Protein AF-A0A822EDP9-F1 (afdb_monomer_lite)

Sequence (229 aa):
MFTFLHNIKCQYGGQCDDNDPKHLSEYDHPDYCIDEGNCQNVHQQHLFAYRHLPLCSDGFHCSNCKEFRHCKSICPYDNCCIQFHDKQHFENTIHSFRLPCPFTPYNCSMYVGFIQTGNTNKISSEVENHCYKYSHVCPFGRQCKTSIHIARTICSDIDKCLQFTDEEHLESFSHPGIRDIRLFFREPDFKCPDRLKNEHLKKYRHEKNHNHLSAVQSTNLNASINFIA

Foldseek 3Di:
DDDPDPQAADPQAQLDPDPPPVCPVRHDHAEADPCALADQDPPPVVSRRHHHAAADPCALVDPDSHRHRRYAAADPCALQALCLVVPVNVVRHDHLEARADNCPPFRPPLVLCVVVCPPPDDDDPVSVVSPVRHAYEFQQAPVDDHHRHHDAAADPCQVNDPCLLPPLPLLRHHHPLAGVKAFEDPDAPVPDPCSVPSNNSSHYDHDPDPGGTDRPCHPPSNPPPPPDD

pLDDT: mean 83.32, std 14.04, range [28.14, 96.06]

Structure (mmCIF, N/CA/C/O backbone):
data_AF-A0A822EDP9-F1
#
_entry.id   AF-A0A822EDP9-F1
#
loop_
_atom_site.group_PDB
_atom_site.id
_atom_site.type_symbol
_atom_site.label_atom_id
_atom_site.label_alt_id
_atom_site.label_comp_id
_atom_site.label_asym_id
_atom_site.label_entity_id
_atom_site.label_seq_id
_atom_site.pdbx_PDB_ins_code
_atom_site.Cartn_x
_atom_site.Cartn_y
_atom_site.Cartn_z
_atom_site.occupancy
_atom_site.B_iso_or_equiv
_atom_site.auth_seq_id
_atom_site.auth_comp_id
_atom_site.auth_asym_id
_atom_site.auth_atom_id
_atom_site.pdbx_PDB_model_num
ATOM 1 N N . MET A 1 1 ? 12.399 -4.748 -56.499 1.00 48.47 1 MET A N 1
ATOM 2 C CA . MET A 1 1 ? 11.274 -5.402 -55.798 1.00 48.47 1 MET A CA 1
ATOM 3 C C . MET A 1 1 ? 11.412 -5.073 -54.326 1.00 48.47 1 MET A C 1
ATOM 5 O O . MET A 1 1 ? 12.412 -5.465 -53.745 1.00 48.47 1 MET A O 1
ATOM 9 N N . PHE A 1 2 ? 10.482 -4.312 -53.753 1.00 47.84 2 PHE A N 1
ATOM 10 C CA . PHE A 1 2 ? 10.424 -4.094 -52.307 1.00 47.84 2 PHE A CA 1
ATOM 11 C C . PHE A 1 2 ? 9.447 -5.119 -51.734 1.00 47.84 2 PHE A C 1
ATOM 13 O O . PHE A 1 2 ? 8.244 -5.020 -51.964 1.00 47.84 2 PHE A O 1
ATOM 20 N N . THR A 1 3 ? 9.953 -6.149 -51.062 1.00 55.19 3 THR A N 1
ATOM 21 C CA . THR A 1 3 ? 9.122 -7.040 -50.247 1.00 55.19 3 THR A CA 1
ATOM 22 C C . THR A 1 3 ? 8.754 -6.298 -48.969 1.00 55.19 3 THR A C 1
ATOM 24 O O . THR A 1 3 ? 9.614 -6.052 -48.129 1.00 55.19 3 THR A O 1
ATOM 27 N N . PHE A 1 4 ? 7.483 -5.915 -48.843 1.00 59.72 4 PHE A N 1
ATOM 28 C CA . PHE A 1 4 ? 6.909 -5.415 -47.595 1.00 59.72 4 PHE A CA 1
ATOM 29 C C . PHE A 1 4 ? 6.865 -6.567 -46.583 1.00 59.72 4 PHE A C 1
ATOM 31 O O . PHE A 1 4 ? 5.934 -7.374 -46.578 1.00 59.72 4 PHE A O 1
ATOM 38 N N . LEU A 1 5 ? 7.901 -6.674 -45.754 1.00 64.50 5 LEU A N 1
ATOM 39 C CA . LEU A 1 5 ? 7.867 -7.492 -44.548 1.00 64.50 5 LEU A CA 1
ATOM 40 C C . LEU A 1 5 ? 7.027 -6.741 -43.514 1.00 64.50 5 LEU A C 1
ATOM 42 O O . LEU A 1 5 ? 7.388 -5.651 -43.076 1.00 64.50 5 LEU A O 1
ATOM 46 N N . HIS A 1 6 ? 5.872 -7.303 -43.165 1.00 64.06 6 HIS A N 1
ATOM 47 C CA . HIS A 1 6 ? 5.133 -6.861 -41.991 1.00 64.06 6 HIS A CA 1
ATOM 48 C C . HIS A 1 6 ? 5.870 -7.429 -40.782 1.00 64.06 6 HIS A C 1
ATOM 50 O O . HIS A 1 6 ? 5.707 -8.609 -40.470 1.00 64.06 6 HIS A O 1
ATOM 56 N N . ASN A 1 7 ? 6.716 -6.620 -40.146 1.00 77.25 7 ASN A N 1
ATOM 57 C CA . ASN A 1 7 ? 7.365 -7.038 -38.911 1.00 77.25 7 ASN A CA 1
ATOM 58 C C . ASN A 1 7 ? 6.287 -7.320 -37.860 1.00 77.25 7 ASN A C 1
ATOM 60 O O . ASN A 1 7 ? 5.341 -6.546 -37.675 1.00 77.25 7 ASN A O 1
ATOM 64 N N . ILE A 1 8 ? 6.397 -8.477 -37.214 1.00 92.69 8 ILE A N 1
ATOM 65 C CA . ILE A 1 8 ? 5.453 -8.904 -36.186 1.00 92.69 8 ILE A CA 1
ATOM 66 C C . ILE A 1 8 ? 5.714 -8.032 -34.959 1.00 92.69 8 ILE A C 1
ATOM 68 O O . ILE A 1 8 ? 6.856 -7.878 -34.544 1.00 92.69 8 ILE A O 1
ATOM 72 N N . LYS A 1 9 ? 4.680 -7.440 -34.358 1.00 93.31 9 LYS A N 1
ATOM 73 C CA . LYS A 1 9 ? 4.877 -6.655 -33.131 1.00 93.31 9 LYS A CA 1
ATOM 74 C C . LYS A 1 9 ? 5.368 -7.558 -32.002 1.00 93.31 9 LYS A C 1
ATOM 76 O O . LYS A 1 9 ? 4.772 -8.609 -31.760 1.00 93.31 9 LYS A O 1
ATOM 81 N N . CYS A 1 10 ? 6.406 -7.130 -31.287 1.00 94.44 10 CYS A N 1
ATOM 82 C CA . CYS A 1 10 ? 6.859 -7.831 -30.091 1.00 94.44 10 CYS A CA 1
ATOM 83 C C . CYS A 1 10 ? 5.735 -7.862 -29.043 1.00 94.44 10 CYS A C 1
ATOM 85 O O . CYS A 1 10 ? 5.173 -6.824 -28.689 1.00 94.44 10 CYS A O 1
ATOM 87 N N . GLN A 1 11 ? 5.424 -9.046 -28.510 1.00 94.25 11 GLN A N 1
ATOM 88 C CA . GLN A 1 11 ? 4.365 -9.215 -27.504 1.00 94.25 11 GLN A CA 1
ATOM 89 C C . GLN A 1 11 ? 4.646 -8.474 -26.185 1.00 94.25 11 GLN A C 1
ATOM 91 O O . GLN A 1 11 ? 3.713 -8.142 -25.457 1.00 94.25 11 GLN A O 1
ATOM 96 N N . TYR A 1 12 ? 5.919 -8.195 -25.891 1.00 91.62 12 TYR A N 1
ATOM 97 C CA . TYR A 1 12 ? 6.355 -7.477 -24.691 1.00 91.62 12 TYR A CA 1
ATOM 98 C C . TYR A 1 12 ? 6.484 -5.959 -24.908 1.00 91.62 12 TYR A C 1
ATOM 100 O O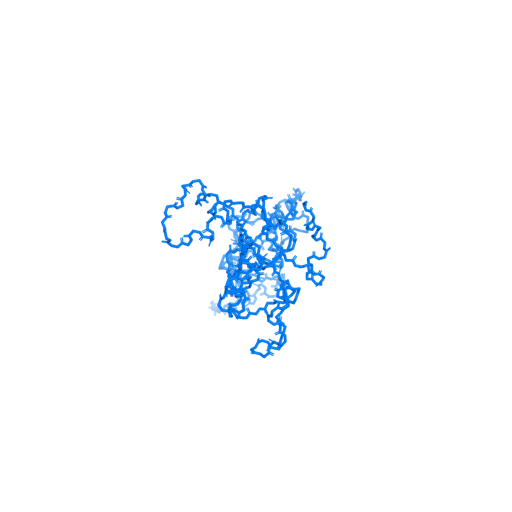 . TYR A 1 12 ? 6.725 -5.222 -23.951 1.00 91.62 12 TYR A O 1
ATOM 108 N N . GLY A 1 13 ? 6.302 -5.475 -26.144 1.00 92.56 13 GLY A N 1
ATOM 109 C CA . GLY A 1 13 ? 6.376 -4.052 -26.480 1.00 92.56 13 GLY A CA 1
ATOM 110 C C . GLY A 1 13 ? 7.683 -3.402 -26.009 1.00 92.56 13 GLY A C 1
ATOM 111 O O . GLY A 1 13 ? 8.771 -3.929 -26.236 1.00 92.56 13 GLY A O 1
ATOM 112 N N . GLY A 1 14 ? 7.569 -2.258 -25.334 1.00 91.31 14 GLY A N 1
ATOM 113 C CA . GLY A 1 14 ? 8.695 -1.519 -24.752 1.00 91.31 14 GLY A CA 1
ATOM 114 C C . GLY A 1 14 ? 9.384 -2.202 -23.564 1.00 91.31 14 GLY A C 1
ATOM 115 O O . GLY A 1 14 ? 10.511 -1.847 -23.229 1.00 91.31 14 GLY A O 1
ATOM 116 N N . GLN A 1 15 ? 8.750 -3.219 -22.970 1.00 90.38 15 GLN A N 1
ATOM 117 C CA . GLN A 1 15 ? 9.297 -3.977 -21.838 1.00 90.38 15 GLN A CA 1
ATOM 118 C C . GLN A 1 15 ? 10.152 -5.174 -22.268 1.00 90.38 15 GLN A C 1
ATOM 120 O O . GLN A 1 15 ? 10.602 -5.922 -21.406 1.00 90.38 15 GLN A O 1
ATOM 125 N N . CYS A 1 16 ? 10.347 -5.382 -23.573 1.00 91.88 16 CYS A N 1
ATOM 126 C CA . CYS A 1 16 ? 11.188 -6.458 -24.079 1.00 91.88 16 CYS A CA 1
ATOM 127 C C . CYS A 1 16 ? 12.644 -6.267 -23.631 1.00 91.88 16 CYS A C 1
ATOM 129 O O . CYS A 1 16 ? 13.278 -5.262 -23.953 1.00 91.88 16 CYS A O 1
ATOM 131 N N . ASP A 1 17 ? 13.161 -7.254 -22.910 1.00 89.44 17 ASP A N 1
ATOM 132 C CA . ASP A 1 17 ? 14.523 -7.347 -22.389 1.00 89.44 17 ASP A CA 1
ATOM 133 C C . ASP A 1 17 ? 15.467 -8.156 -23.300 1.00 89.44 17 ASP A C 1
ATOM 135 O O . ASP A 1 17 ? 16.679 -8.177 -23.071 1.00 89.44 17 ASP A O 1
ATOM 139 N N . ASP A 1 18 ? 14.934 -8.763 -24.367 1.00 91.06 18 ASP A N 1
ATOM 140 C CA . ASP A 1 18 ? 15.722 -9.456 -25.386 1.00 91.06 18 ASP A CA 1
ATOM 141 C C . ASP A 1 18 ? 16.494 -8.466 -26.278 1.00 91.06 18 ASP A C 1
ATOM 143 O O . ASP A 1 18 ? 15.919 -7.607 -26.954 1.00 91.06 18 ASP A O 1
ATOM 147 N N . ASN A 1 19 ? 17.821 -8.605 -26.266 1.00 87.81 19 ASN A N 1
ATOM 148 C CA . ASN A 1 19 ? 18.760 -7.808 -27.052 1.00 87.81 19 ASN A CA 1
ATOM 149 C C . ASN A 1 19 ? 19.461 -8.630 -28.149 1.00 87.81 19 ASN A C 1
ATOM 151 O O . ASN A 1 19 ? 20.422 -8.137 -28.744 1.00 87.81 19 ASN A O 1
ATOM 155 N N . ASP A 1 20 ? 19.019 -9.864 -28.424 1.00 93.94 20 ASP A N 1
ATOM 156 C CA . ASP A 1 20 ? 19.510 -10.648 -29.557 1.00 93.94 20 ASP A CA 1
ATOM 157 C C . ASP A 1 20 ? 19.228 -9.881 -30.865 1.00 93.94 20 ASP A C 1
ATOM 159 O O . ASP A 1 20 ? 18.068 -9.569 -31.166 1.00 93.94 20 ASP A O 1
ATOM 163 N N . PRO A 1 21 ? 20.258 -9.578 -31.681 1.00 93.00 21 PRO A N 1
ATOM 164 C CA . PRO A 1 2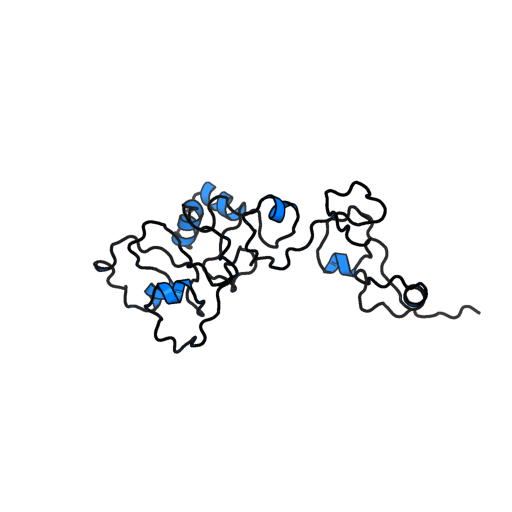1 ? 20.070 -8.962 -32.990 1.00 93.00 21 PRO A CA 1
ATOM 165 C C . PRO A 1 21 ? 19.046 -9.690 -33.864 1.00 93.00 21 PRO A C 1
ATOM 167 O O . PRO A 1 21 ? 18.360 -9.047 -34.659 1.00 93.00 21 PRO A O 1
ATOM 170 N N . LYS A 1 22 ? 18.913 -11.016 -33.710 1.00 94.06 22 LYS A N 1
ATOM 171 C CA . LYS A 1 22 ? 17.908 -11.794 -34.432 1.00 94.06 22 LYS A CA 1
ATOM 172 C C . LYS A 1 22 ? 16.492 -11.395 -34.013 1.00 94.06 22 LYS A C 1
ATOM 174 O O . LYS A 1 22 ? 15.699 -11.033 -34.880 1.00 94.06 22 LYS A O 1
ATOM 179 N N . HIS A 1 23 ? 16.198 -11.370 -32.712 1.00 93.62 23 HIS A N 1
ATOM 180 C CA . HIS A 1 23 ? 14.898 -10.943 -32.179 1.00 93.62 23 HIS A CA 1
ATOM 181 C C . HIS A 1 23 ? 14.559 -9.504 -32.592 1.00 93.62 23 HIS A C 1
ATOM 183 O O . HIS A 1 23 ? 13.471 -9.237 -33.100 1.00 93.62 23 HIS A O 1
ATOM 189 N N . LEU A 1 24 ? 15.523 -8.585 -32.472 1.00 91.25 24 LEU A N 1
ATOM 190 C CA . LEU A 1 24 ? 15.343 -7.182 -32.869 1.00 91.25 24 LEU A CA 1
ATOM 191 C C . LEU A 1 24 ? 15.115 -7.001 -34.380 1.00 91.25 24 LEU A C 1
ATOM 193 O O . LEU A 1 24 ? 14.529 -6.000 -34.786 1.00 91.25 24 LEU A O 1
ATOM 197 N N . SER A 1 25 ? 15.568 -7.946 -35.212 1.00 91.94 25 SER A N 1
ATOM 198 C CA . SER A 1 25 ? 15.311 -7.940 -36.658 1.00 91.94 25 SER A CA 1
ATOM 199 C C . SER A 1 25 ? 13.968 -8.567 -37.047 1.00 91.94 25 SER A C 1
ATOM 201 O O . SER A 1 25 ? 13.393 -8.189 -38.067 1.00 91.94 25 SER A O 1
ATOM 203 N N . GLU A 1 26 ? 13.469 -9.514 -36.249 1.00 93.62 26 GLU A N 1
ATOM 204 C CA . GLU A 1 26 ? 12.230 -10.256 -36.517 1.00 93.62 26 GLU A CA 1
ATOM 205 C C . GLU A 1 26 ? 10.985 -9.528 -35.988 1.00 93.62 26 GLU A C 1
ATOM 207 O O . GLU A 1 26 ? 9.907 -9.637 -36.586 1.00 93.62 26 GLU A O 1
ATOM 212 N N . TYR A 1 27 ? 11.128 -8.764 -34.898 1.00 94.62 27 TYR A N 1
ATOM 213 C CA . TYR A 1 27 ? 10.011 -8.119 -34.215 1.00 94.62 27 TYR A CA 1
ATOM 214 C C . TYR A 1 27 ? 10.109 -6.594 -34.189 1.00 94.62 27 TYR A C 1
ATOM 216 O O . TYR A 1 27 ? 11.146 -6.011 -33.868 1.00 94.62 27 TYR A O 1
ATOM 224 N N . ASP A 1 28 ? 8.975 -5.945 -34.448 1.00 93.81 28 ASP A N 1
ATOM 225 C CA . ASP A 1 28 ? 8.828 -4.500 -34.315 1.00 93.81 28 ASP A CA 1
ATOM 226 C C . ASP A 1 28 ? 8.691 -4.111 -32.838 1.00 93.81 28 ASP A C 1
ATOM 228 O O . ASP A 1 28 ? 7.902 -4.706 -32.089 1.00 93.81 28 ASP A O 1
ATOM 232 N N . HIS A 1 29 ? 9.457 -3.106 -32.429 1.00 93.56 29 HIS A N 1
ATOM 233 C CA . HIS A 1 29 ? 9.481 -2.580 -31.069 1.00 93.56 29 HIS A CA 1
ATOM 234 C C . HIS A 1 29 ? 9.215 -1.074 -31.103 1.00 93.56 29 HIS A C 1
ATOM 236 O O . HIS A 1 29 ? 9.561 -0.420 -32.084 1.00 93.56 29 HIS A O 1
ATOM 242 N N . PRO A 1 30 ? 8.631 -0.498 -30.040 1.00 95.06 30 PRO A N 1
ATOM 243 C CA . PRO A 1 30 ? 8.459 0.944 -29.982 1.00 95.06 30 PRO A CA 1
ATOM 244 C C . PRO A 1 30 ? 9.802 1.679 -29.932 1.00 95.06 30 PRO A C 1
ATOM 246 O O . PRO A 1 30 ? 10.840 1.107 -29.584 1.00 95.06 30 PRO A O 1
ATOM 249 N N . ASP A 1 31 ? 9.751 2.977 -30.215 1.00 95.69 31 ASP A N 1
ATOM 250 C CA . ASP A 1 31 ? 10.895 3.865 -30.055 1.00 95.69 31 ASP A CA 1
ATOM 251 C C . ASP A 1 31 ? 11.384 3.899 -28.599 1.00 95.69 31 ASP A C 1
ATOM 253 O O . ASP A 1 31 ? 10.651 3.611 -27.643 1.00 95.69 31 ASP A O 1
ATOM 257 N N . TYR A 1 32 ? 12.650 4.271 -28.423 1.00 94.00 32 TYR A N 1
ATOM 258 C CA . TYR A 1 32 ? 13.186 4.547 -27.096 1.00 94.00 32 TYR A CA 1
ATOM 259 C C . TYR A 1 32 ? 12.483 5.746 -26.460 1.00 94.00 32 TYR A C 1
ATOM 261 O O . TYR A 1 32 ? 12.087 6.700 -27.132 1.00 94.00 32 TYR A O 1
ATOM 269 N N . CYS A 1 33 ? 12.344 5.701 -25.137 1.00 94.81 33 CYS A N 1
ATOM 270 C CA . CYS A 1 33 ? 11.852 6.831 -24.367 1.00 94.81 33 CYS A CA 1
ATOM 271 C C . CYS A 1 33 ? 12.754 8.052 -24.587 1.00 94.81 33 CYS A C 1
ATOM 273 O O . CYS A 1 33 ? 13.973 7.950 -24.454 1.00 94.81 33 CYS A O 1
ATOM 275 N N . ILE A 1 34 ? 12.144 9.210 -24.847 1.00 94.69 34 ILE A N 1
ATOM 276 C CA . ILE A 1 34 ? 12.846 10.488 -25.047 1.00 94.69 34 ILE A CA 1
ATOM 277 C C . ILE A 1 34 ? 13.686 10.918 -23.836 1.00 94.69 34 ILE A C 1
ATOM 279 O O . ILE A 1 34 ? 14.642 11.670 -23.990 1.00 94.69 34 ILE A O 1
ATOM 283 N N . ASP A 1 35 ? 13.335 10.434 -22.640 1.00 91.25 35 ASP A N 1
ATOM 284 C CA . ASP A 1 35 ? 14.060 10.715 -21.399 1.00 91.25 35 ASP A CA 1
ATOM 285 C C . ASP A 1 35 ? 15.220 9.727 -21.161 1.00 91.25 35 ASP A C 1
ATOM 287 O O . ASP A 1 35 ? 15.964 9.869 -20.188 1.00 91.25 35 ASP A O 1
ATOM 291 N N . GLU A 1 36 ? 15.369 8.712 -22.021 1.00 89.06 36 GLU A N 1
ATOM 292 C CA . GLU A 1 36 ? 16.435 7.704 -21.998 1.00 89.06 36 GLU A CA 1
ATOM 293 C C . GLU A 1 36 ? 16.686 7.130 -20.583 1.00 89.06 36 GLU A C 1
ATOM 295 O O . GLU A 1 36 ? 15.772 6.606 -19.931 1.00 89.06 36 GLU A O 1
ATOM 300 N N . GLY A 1 37 ? 17.924 7.233 -20.082 1.00 85.75 37 GLY A N 1
ATOM 301 C CA . GLY A 1 37 ? 18.333 6.776 -18.752 1.00 85.75 37 GLY A CA 1
ATOM 302 C C . GLY A 1 37 ? 17.764 7.597 -17.586 1.00 85.75 37 GLY A C 1
ATOM 303 O O . GLY A 1 37 ? 17.817 7.145 -16.440 1.00 85.75 37 GLY A O 1
ATOM 304 N N . ASN A 1 38 ? 17.180 8.768 -17.861 1.00 86.50 38 ASN A N 1
ATOM 305 C CA . ASN A 1 38 ? 16.583 9.662 -16.861 1.00 86.50 38 ASN A CA 1
ATOM 306 C C . ASN A 1 38 ? 15.069 9.465 -16.704 1.00 86.50 38 ASN A C 1
ATOM 308 O O . ASN A 1 38 ? 14.448 10.123 -15.869 1.00 86.50 38 ASN A O 1
ATOM 312 N N . CYS A 1 39 ? 14.460 8.568 -17.484 1.00 88.94 39 CYS A N 1
ATOM 313 C CA . CYS A 1 39 ? 13.031 8.304 -17.405 1.00 88.94 39 CYS A CA 1
ATOM 314 C C . CYS A 1 39 ? 12.621 7.826 -15.999 1.00 88.94 39 CYS A C 1
ATOM 316 O O . CYS A 1 39 ? 12.972 6.724 -15.570 1.00 88.94 39 CYS A O 1
ATOM 318 N N . GLN A 1 40 ? 11.808 8.628 -15.305 1.00 87.00 40 GLN A N 1
ATOM 319 C CA . GLN A 1 40 ? 11.224 8.279 -14.001 1.00 87.00 40 GLN A CA 1
ATOM 320 C C . GLN A 1 40 ? 9.802 7.711 -14.108 1.00 87.00 40 GLN A C 1
ATOM 322 O O . GLN A 1 40 ? 9.204 7.330 -13.101 1.00 87.00 40 GLN A O 1
ATOM 327 N N . ASN A 1 41 ? 9.242 7.654 -15.319 1.00 88.75 41 ASN A N 1
ATOM 328 C CA . ASN A 1 41 ? 7.893 7.162 -15.537 1.00 88.75 41 ASN A CA 1
ATOM 329 C C . ASN A 1 41 ? 7.860 5.629 -15.476 1.00 88.75 41 ASN A C 1
ATOM 331 O O . ASN A 1 41 ? 8.364 4.935 -16.357 1.00 88.75 41 ASN A O 1
ATOM 335 N N . VAL A 1 42 ? 7.240 5.109 -14.421 1.00 86.31 42 VAL A N 1
ATOM 336 C CA . VAL A 1 42 ? 7.071 3.667 -14.195 1.00 86.31 42 VAL A CA 1
ATOM 337 C C . VAL A 1 42 ? 5.655 3.175 -14.479 1.00 86.31 42 VAL A C 1
ATOM 339 O O . VAL A 1 42 ? 5.326 2.029 -14.176 1.00 86.31 42 VAL A O 1
ATOM 342 N N . HIS A 1 43 ? 4.787 4.023 -15.034 1.00 88.44 43 HIS A N 1
ATOM 343 C CA . HIS A 1 43 ? 3.441 3.596 -15.386 1.00 88.44 43 HIS A CA 1
ATOM 344 C C . HIS A 1 43 ? 3.505 2.528 -16.478 1.00 88.44 43 HIS A C 1
ATOM 346 O O . HIS A 1 43 ? 4.170 2.705 -17.496 1.00 88.44 43 HIS A O 1
ATOM 352 N N . GLN A 1 44 ? 2.758 1.437 -16.297 1.00 88.00 44 GLN A N 1
ATOM 353 C CA . GLN A 1 44 ? 2.779 0.290 -17.210 1.00 88.00 44 GLN A CA 1
ATOM 354 C C . GLN A 1 44 ? 2.484 0.685 -18.664 1.00 88.00 44 GLN A C 1
ATOM 356 O O . GLN A 1 44 ? 3.121 0.180 -19.579 1.00 88.00 44 GLN A O 1
ATOM 361 N N . GLN A 1 45 ? 1.572 1.637 -18.878 1.00 91.81 45 GLN A N 1
ATOM 362 C CA . GLN A 1 45 ? 1.271 2.163 -20.212 1.00 91.81 45 GLN A CA 1
ATOM 363 C C . GLN A 1 45 ? 2.494 2.815 -20.871 1.00 91.81 45 GLN A C 1
ATOM 365 O O . GLN A 1 45 ? 2.725 2.608 -22.055 1.00 91.81 45 GLN A O 1
ATOM 370 N N . HIS A 1 46 ? 3.295 3.563 -20.109 1.00 93.50 46 HIS A N 1
ATOM 371 C CA . HIS A 1 46 ? 4.523 4.177 -20.608 1.00 93.50 46 HIS A CA 1
ATOM 372 C C . HIS A 1 46 ? 5.614 3.130 -20.859 1.00 93.50 46 HIS A C 1
ATOM 374 O O . HIS A 1 46 ? 6.221 3.133 -21.924 1.00 93.50 46 HIS A O 1
ATOM 380 N N . LEU A 1 47 ? 5.823 2.208 -19.912 1.00 90.94 47 LEU A N 1
ATOM 381 C CA . LEU A 1 47 ? 6.802 1.122 -20.046 1.00 90.94 47 LEU A CA 1
ATOM 382 C C . LEU A 1 47 ? 6.492 0.193 -21.230 1.00 90.94 47 LEU A C 1
ATOM 384 O O . LEU A 1 47 ? 7.401 -0.356 -21.835 1.00 90.94 47 LEU A O 1
ATOM 388 N N . PHE A 1 48 ? 5.216 0.016 -21.572 1.00 91.62 48 PHE A N 1
ATOM 389 C CA . PHE A 1 48 ? 4.813 -0.759 -22.743 1.00 91.62 48 PHE A CA 1
ATOM 390 C C . PHE A 1 48 ? 4.948 0.034 -24.051 1.00 91.62 48 PHE A C 1
ATOM 392 O O . PHE A 1 48 ? 5.248 -0.548 -25.092 1.00 91.62 48 PHE A O 1
ATOM 399 N N . ALA A 1 49 ? 4.726 1.352 -24.006 1.00 95.00 49 ALA A N 1
ATOM 400 C CA . ALA A 1 49 ? 4.733 2.222 -25.180 1.00 95.00 49 ALA A CA 1
ATOM 401 C C . ALA A 1 49 ? 6.131 2.640 -25.654 1.00 95.00 49 ALA A C 1
ATOM 403 O O . ALA A 1 49 ? 6.238 3.082 -26.792 1.00 95.00 49 ALA A O 1
ATOM 404 N N . TYR A 1 50 ? 7.168 2.518 -24.820 1.00 96.06 50 TYR A N 1
ATOM 405 C CA . TYR A 1 50 ? 8.531 2.954 -25.139 1.00 96.06 50 TYR A CA 1
ATOM 406 C C . TYR A 1 50 ? 9.565 1.965 -24.624 1.00 96.06 50 TYR A C 1
ATOM 408 O O . TYR A 1 50 ? 9.395 1.411 -23.540 1.00 96.06 50 TYR A O 1
ATOM 416 N N . ARG A 1 51 ? 10.660 1.787 -25.366 1.00 94.00 51 ARG A N 1
ATOM 417 C CA . ARG A 1 51 ? 11.824 1.040 -24.876 1.00 94.00 51 ARG A CA 1
ATOM 418 C C . ARG A 1 51 ? 12.615 1.877 -23.879 1.00 94.00 51 ARG A C 1
ATOM 420 O O . ARG A 1 51 ? 12.755 3.093 -24.033 1.00 94.00 51 ARG A O 1
ATOM 427 N N . HIS A 1 52 ? 13.214 1.214 -22.899 1.00 91.44 52 HIS A N 1
ATOM 428 C CA . HIS A 1 52 ? 14.101 1.846 -21.924 1.00 91.44 52 HIS A CA 1
ATOM 429 C C . HIS A 1 52 ? 15.449 1.140 -21.873 1.00 91.44 52 HIS A C 1
ATOM 431 O O . HIS A 1 52 ? 15.567 -0.034 -22.216 1.00 91.44 52 HIS A O 1
ATOM 437 N N . LEU A 1 53 ? 16.465 1.864 -21.405 1.00 90.50 53 LEU A N 1
ATOM 438 C CA . LEU A 1 53 ? 17.724 1.251 -20.995 1.00 90.50 53 LEU A CA 1
ATOM 439 C C . LEU A 1 53 ? 17.489 0.309 -19.795 1.00 90.50 53 LEU A C 1
ATOM 441 O O . LEU A 1 53 ? 16.564 0.555 -19.008 1.00 90.50 53 LEU A O 1
ATOM 445 N N . PRO A 1 54 ? 18.321 -0.735 -19.616 1.00 87.25 54 PRO A N 1
ATOM 446 C CA . PRO A 1 54 ? 18.240 -1.623 -18.459 1.00 87.25 54 PRO A CA 1
ATOM 447 C C . PRO A 1 54 ? 18.320 -0.856 -17.135 1.00 87.25 54 PRO A C 1
ATOM 449 O O . PRO A 1 54 ? 18.967 0.187 -17.048 1.00 87.25 54 PRO A O 1
ATOM 452 N N . LEU A 1 55 ? 17.680 -1.368 -16.082 1.00 85.62 55 LEU A N 1
ATOM 453 C CA . LEU A 1 55 ? 17.780 -0.768 -14.748 1.00 85.62 55 LEU A CA 1
ATOM 454 C C . LEU A 1 55 ? 19.203 -0.904 -14.200 1.00 85.62 55 LEU A C 1
ATOM 456 O O . LEU A 1 55 ? 19.784 -1.987 -14.243 1.00 85.62 55 LEU A O 1
ATOM 460 N N . CYS A 1 56 ? 19.739 0.180 -13.643 1.00 86.81 56 CYS A N 1
ATOM 461 C CA . CYS A 1 56 ? 21.021 0.131 -12.949 1.00 86.81 56 CYS A CA 1
ATOM 462 C C . CYS A 1 56 ? 20.895 -0.643 -11.629 1.00 86.81 56 CYS A C 1
ATOM 464 O O . CYS A 1 56 ? 19.999 -0.359 -10.830 1.00 86.81 56 CYS A O 1
ATOM 466 N N . SER A 1 57 ? 21.818 -1.572 -11.364 1.00 83.25 57 SER A N 1
ATOM 467 C CA . SER A 1 57 ? 21.882 -2.305 -10.090 1.00 83.25 57 SER A CA 1
ATOM 468 C C . SER A 1 57 ? 22.159 -1.392 -8.895 1.00 83.25 57 SER A C 1
ATOM 470 O O . SER A 1 57 ? 21.681 -1.664 -7.797 1.00 83.25 57 SER A O 1
ATOM 472 N N . ASP A 1 58 ? 22.878 -0.290 -9.120 1.00 82.56 58 ASP A N 1
ATOM 473 C CA . ASP A 1 58 ? 23.242 0.683 -8.082 1.00 82.56 58 ASP A CA 1
ATOM 474 C C . ASP A 1 58 ? 22.157 1.761 -7.877 1.00 82.56 58 ASP A C 1
ATOM 476 O O . ASP A 1 58 ? 22.302 2.662 -7.044 1.00 82.56 58 ASP A O 1
ATOM 480 N N . GLY A 1 59 ? 21.055 1.687 -8.637 1.00 80.81 59 GLY A N 1
ATOM 481 C CA . GLY A 1 59 ? 19.941 2.631 -8.560 1.00 80.81 59 GLY A CA 1
ATOM 482 C C . GLY A 1 59 ? 20.396 4.086 -8.714 1.00 80.81 59 GLY A C 1
ATOM 483 O O . GLY A 1 59 ? 21.329 4.381 -9.450 1.00 80.81 59 GLY A O 1
ATOM 484 N N . PHE A 1 60 ? 19.775 5.024 -7.998 1.00 79.38 60 PHE A N 1
ATOM 485 C CA . PHE A 1 60 ? 20.118 6.457 -8.096 1.00 79.38 60 PHE A CA 1
ATOM 486 C C . PHE A 1 60 ? 21.520 6.837 -7.630 1.00 79.38 60 PHE A C 1
ATOM 488 O O . PHE A 1 60 ? 21.925 7.981 -7.820 1.00 79.38 60 PHE A O 1
ATOM 495 N N . HIS A 1 61 ? 22.242 5.926 -6.982 1.00 81.19 61 HIS A N 1
ATOM 496 C CA . HIS A 1 61 ? 23.590 6.206 -6.504 1.00 81.19 61 HIS A CA 1
ATOM 497 C C . HIS A 1 61 ? 24.656 5.971 -7.582 1.00 81.19 61 HIS A C 1
ATOM 499 O O . HIS A 1 61 ? 25.816 6.325 -7.370 1.00 81.19 61 HIS A O 1
ATOM 505 N N . CYS A 1 62 ? 24.284 5.413 -8.739 1.00 83.31 62 CYS A N 1
ATOM 506 C CA . CYS A 1 62 ? 25.204 5.240 -9.853 1.00 83.31 62 CYS A CA 1
ATOM 507 C C . CYS A 1 62 ? 25.593 6.585 -10.483 1.00 83.31 62 CYS A C 1
ATOM 509 O O . CYS A 1 62 ? 24.756 7.462 -10.696 1.00 83.31 62 CYS A O 1
ATOM 511 N N . SER A 1 63 ? 26.865 6.724 -10.850 1.00 82.00 63 SER A N 1
ATOM 512 C CA . SER A 1 63 ? 27.392 7.891 -11.564 1.00 82.00 63 SER A CA 1
ATOM 513 C C . SER A 1 63 ? 27.388 7.739 -13.093 1.00 82.00 63 SER A C 1
ATOM 515 O O . SER A 1 63 ? 27.666 8.710 -13.798 1.00 82.00 63 SER A O 1
ATOM 517 N N . ASN A 1 64 ? 27.075 6.550 -13.629 1.00 82.25 64 ASN A N 1
ATOM 518 C CA . ASN A 1 64 ? 27.105 6.265 -15.067 1.00 82.25 64 ASN A CA 1
ATOM 519 C C . ASN A 1 64 ? 25.705 6.303 -15.707 1.00 82.25 64 ASN A C 1
ATOM 521 O O . ASN A 1 64 ? 25.086 5.271 -15.949 1.00 82.25 64 ASN A O 1
ATOM 525 N N . CYS A 1 65 ? 25.226 7.501 -16.049 1.00 74.44 65 CYS A N 1
ATOM 526 C CA . CYS A 1 65 ? 23.863 7.710 -16.559 1.00 74.44 65 CYS A CA 1
ATOM 527 C C . CYS A 1 65 ? 23.611 7.323 -18.029 1.00 74.44 65 CYS A C 1
ATOM 529 O O . CYS A 1 65 ? 22.497 7.524 -18.508 1.00 74.44 65 CYS A O 1
ATOM 531 N N . LYS A 1 66 ? 24.612 6.829 -18.772 1.00 85.06 66 LYS A N 1
ATOM 532 C CA . LYS A 1 66 ? 24.495 6.657 -20.235 1.00 85.06 66 LYS A CA 1
ATOM 533 C C . LYS A 1 66 ? 23.995 5.287 -20.680 1.00 85.06 66 LYS A C 1
ATOM 535 O O . LYS A 1 66 ? 23.373 5.187 -21.728 1.00 85.06 66 LYS A O 1
ATOM 540 N N . GLU A 1 67 ? 24.287 4.245 -19.911 1.00 88.38 67 GLU A N 1
ATOM 541 C CA . GLU A 1 67 ? 24.021 2.853 -20.311 1.00 88.38 67 GLU A CA 1
ATOM 542 C C . GLU A 1 67 ? 22.830 2.244 -19.568 1.00 88.38 67 GLU A C 1
ATOM 544 O O . GLU A 1 67 ? 22.272 1.237 -19.998 1.00 88.38 67 GLU A O 1
ATOM 549 N N . PHE A 1 68 ? 22.410 2.881 -18.474 1.00 88.94 68 PHE A N 1
ATOM 550 C CA . PHE A 1 68 ? 21.385 2.367 -17.581 1.00 88.94 68 PHE A CA 1
ATOM 551 C C . PHE A 1 68 ? 20.352 3.431 -17.233 1.00 88.94 68 PHE A C 1
ATOM 553 O O . PHE A 1 68 ? 20.631 4.633 -17.199 1.00 88.94 68 PHE A O 1
ATOM 560 N N . ARG A 1 69 ? 19.145 2.965 -16.917 1.00 87.75 69 ARG A N 1
ATOM 561 C CA . ARG A 1 69 ? 18.089 3.781 -16.335 1.00 87.75 69 ARG A CA 1
ATOM 562 C C . ARG A 1 69 ? 18.247 3.847 -14.822 1.00 87.75 69 ARG A C 1
ATOM 564 O O . ARG A 1 69 ? 18.285 2.819 -14.142 1.00 87.75 69 ARG A O 1
ATOM 571 N N . HIS A 1 70 ? 18.259 5.068 -14.300 1.00 84.81 70 HIS A N 1
ATOM 572 C CA . HIS A 1 70 ? 18.379 5.363 -12.874 1.00 84.81 70 HIS A CA 1
ATOM 573 C C . HIS A 1 70 ? 17.024 5.842 -12.360 1.00 84.81 70 HIS A C 1
ATOM 575 O O . HIS A 1 70 ? 16.788 7.033 -12.175 1.00 84.81 70 HIS A O 1
ATOM 581 N N . CYS A 1 71 ? 16.091 4.905 -12.201 1.00 85.69 71 CYS A N 1
ATOM 582 C CA . CYS A 1 71 ? 14.782 5.186 -11.624 1.00 85.69 71 CYS A CA 1
ATOM 583 C C . CYS A 1 71 ? 14.587 4.402 -10.325 1.00 85.69 71 CYS A C 1
ATOM 585 O O . CYS A 1 71 ? 15.295 3.434 -10.049 1.00 85.69 71 CYS A O 1
ATOM 587 N N . LYS A 1 72 ? 13.582 4.799 -9.537 1.00 87.44 72 LYS A N 1
ATOM 588 C CA . LYS A 1 72 ? 13.196 4.067 -8.329 1.00 87.44 72 LYS A CA 1
ATOM 589 C C . LYS A 1 72 ? 12.668 2.722 -8.785 1.00 87.44 72 LYS A C 1
ATOM 591 O O . LYS A 1 72 ? 11.913 2.649 -9.759 1.00 87.44 72 LYS A O 1
ATOM 596 N N . SER A 1 73 ? 13.087 1.661 -8.112 1.00 85.25 73 SER A N 1
ATOM 597 C CA . SER A 1 73 ? 12.499 0.349 -8.338 1.00 85.25 73 SER A CA 1
ATOM 598 C C . SER A 1 73 ? 11.097 0.336 -7.740 1.00 85.25 73 SER A C 1
ATOM 600 O O . SER A 1 73 ? 10.821 1.000 -6.743 1.00 85.25 73 SER A O 1
ATOM 602 N N . ILE A 1 74 ? 10.168 -0.384 -8.357 1.00 87.88 74 ILE A N 1
ATOM 603 C CA . ILE A 1 74 ? 8.848 -0.574 -7.752 1.00 87.88 74 ILE A CA 1
ATOM 604 C C . ILE A 1 74 ? 9.044 -1.426 -6.496 1.00 87.88 74 ILE A C 1
ATOM 606 O O . ILE A 1 74 ? 9.707 -2.463 -6.556 1.00 87.88 74 ILE A O 1
ATOM 610 N N . CYS A 1 75 ? 8.496 -0.997 -5.356 1.00 91.12 75 CYS A N 1
ATOM 611 C CA . CYS A 1 75 ? 8.530 -1.820 -4.155 1.00 91.12 75 CYS A CA 1
ATOM 612 C C . CYS A 1 75 ? 7.764 -3.128 -4.433 1.00 91.12 75 CYS A C 1
ATOM 614 O O . CYS A 1 75 ? 6.590 -3.059 -4.801 1.00 91.12 75 CYS A O 1
ATOM 616 N N . PRO A 1 76 ? 8.362 -4.317 -4.223 1.00 90.50 76 PRO A N 1
ATOM 617 C CA . PRO A 1 76 ? 7.707 -5.592 -4.536 1.00 90.50 76 PRO A CA 1
ATOM 618 C C . PRO A 1 76 ? 6.446 -5.843 -3.697 1.00 90.50 76 PRO A C 1
ATOM 620 O O . PRO A 1 76 ? 5.593 -6.638 -4.080 1.00 90.50 76 PRO A O 1
ATOM 623 N N . TYR A 1 77 ? 6.326 -5.161 -2.558 1.00 90.69 77 TYR A N 1
ATOM 624 C CA . TYR A 1 77 ? 5.175 -5.250 -1.666 1.00 90.69 77 TYR A CA 1
ATOM 625 C C . TYR A 1 77 ? 4.181 -4.103 -1.850 1.00 90.69 77 TYR A C 1
ATOM 627 O O . TYR A 1 77 ? 3.093 -4.169 -1.283 1.00 90.69 77 TYR A O 1
ATOM 635 N N . ASP A 1 78 ? 4.543 -3.069 -2.616 1.00 92.06 78 ASP A N 1
ATOM 636 C CA . ASP A 1 78 ? 3.756 -1.859 -2.848 1.00 92.06 78 ASP A CA 1
ATOM 637 C C . ASP A 1 78 ? 3.024 -1.385 -1.579 1.00 92.06 78 ASP A C 1
ATOM 639 O O . ASP A 1 78 ? 3.666 -1.147 -0.560 1.00 92.06 78 ASP A O 1
ATOM 643 N N . ASN A 1 79 ? 1.690 -1.315 -1.584 1.00 91.44 79 ASN A N 1
ATOM 644 C CA . ASN A 1 79 ? 0.873 -0.896 -0.448 1.00 91.44 79 ASN A CA 1
ATOM 645 C C . ASN A 1 79 ? 0.997 -1.764 0.810 1.00 91.44 79 ASN A C 1
ATOM 647 O O . ASN A 1 79 ? 0.641 -1.298 1.884 1.00 91.44 79 ASN A O 1
ATOM 651 N N . CYS A 1 80 ? 1.532 -2.976 0.706 1.00 90.50 80 CYS A N 1
ATOM 652 C CA . CYS A 1 80 ? 1.818 -3.874 1.822 1.00 90.50 80 CYS A CA 1
ATOM 653 C C . CYS A 1 80 ? 3.291 -3.827 2.255 1.00 90.50 80 CYS A C 1
ATOM 655 O O . CYS A 1 80 ? 3.756 -4.723 2.959 1.00 90.50 80 CYS A O 1
ATOM 657 N N . CYS A 1 81 ? 4.046 -2.821 1.803 1.00 90.38 81 CYS A N 1
ATOM 658 C CA . CYS A 1 81 ? 5.428 -2.614 2.202 1.00 90.38 81 CYS A CA 1
ATOM 659 C C . CYS A 1 81 ? 5.551 -2.556 3.722 1.00 90.38 81 CYS A C 1
ATOM 661 O O . CYS A 1 81 ? 4.849 -1.787 4.363 1.00 90.38 81 CYS A O 1
ATOM 663 N N . ILE A 1 82 ? 6.465 -3.352 4.278 1.00 87.06 82 ILE A N 1
ATOM 664 C CA . ILE A 1 82 ? 6.770 -3.426 5.717 1.00 87.06 82 ILE A CA 1
ATOM 665 C C . ILE A 1 82 ? 7.888 -2.443 6.112 1.00 87.06 82 ILE A C 1
ATOM 667 O O . ILE A 1 82 ? 8.060 -2.109 7.279 1.00 87.06 82 ILE A O 1
ATOM 671 N N . GLN A 1 83 ? 8.630 -1.946 5.117 1.00 89.25 83 GLN A N 1
ATOM 672 C CA . GLN A 1 83 ? 9.740 -0.997 5.244 1.00 89.25 83 GLN A CA 1
ATOM 673 C C . GLN A 1 83 ? 9.314 0.442 4.926 1.00 89.25 83 GLN A C 1
ATOM 675 O O . GLN A 1 83 ? 10.148 1.302 4.679 1.00 89.25 83 GLN A O 1
ATOM 680 N N . PHE A 1 84 ? 8.016 0.752 4.943 1.00 90.31 84 PHE A N 1
ATOM 681 C CA . PHE A 1 84 ? 7.519 2.097 4.631 1.00 90.31 84 PHE A CA 1
ATOM 682 C C . PHE A 1 84 ? 8.008 3.179 5.617 1.00 90.31 84 PHE A C 1
ATOM 684 O O . PHE A 1 84 ? 7.948 4.365 5.308 1.00 90.31 84 PHE A O 1
ATOM 691 N N . HIS A 1 85 ? 8.506 2.781 6.791 1.00 86.56 85 HIS A N 1
ATOM 692 C CA . HIS A 1 85 ? 9.169 3.662 7.756 1.00 86.56 85 HIS A CA 1
ATOM 693 C C . HIS A 1 85 ? 10.665 3.857 7.511 1.00 86.56 85 HIS A C 1
ATOM 695 O O . HIS A 1 85 ? 11.244 4.816 8.023 1.00 86.56 85 HIS A O 1
ATOM 701 N N . ASP A 1 86 ? 11.295 2.962 6.755 1.00 89.31 86 ASP A N 1
ATOM 702 C CA . ASP A 1 86 ? 12.687 3.114 6.369 1.00 89.31 86 ASP A CA 1
ATOM 703 C C . ASP A 1 86 ? 12.762 4.198 5.289 1.00 89.31 86 ASP A C 1
ATOM 705 O O . ASP A 1 86 ? 12.318 4.027 4.150 1.00 89.31 86 ASP A O 1
ATOM 709 N N . LYS A 1 87 ? 13.307 5.353 5.682 1.00 88.69 87 LYS A N 1
ATOM 710 C CA . LYS A 1 87 ? 13.452 6.516 4.808 1.00 88.69 87 LYS A CA 1
ATOM 711 C C . LYS A 1 87 ? 14.266 6.174 3.560 1.00 88.69 87 LYS A C 1
ATOM 713 O O . LYS A 1 87 ? 13.886 6.607 2.478 1.00 88.69 87 LYS A O 1
ATOM 718 N N . GLN A 1 88 ? 15.332 5.386 3.697 1.00 88.12 88 GLN A N 1
ATOM 719 C CA . GLN A 1 88 ? 16.180 5.009 2.571 1.00 88.12 88 GLN A CA 1
ATOM 720 C C . GLN A 1 88 ? 15.417 4.095 1.608 1.00 88.12 88 GLN A C 1
ATOM 722 O O . GLN A 1 88 ? 15.425 4.333 0.400 1.00 88.12 88 GLN A O 1
ATOM 727 N N . HIS A 1 89 ? 14.698 3.096 2.130 1.00 90.81 89 HIS A N 1
ATOM 728 C CA . HIS A 1 89 ? 13.829 2.239 1.313 1.00 90.81 89 HIS A CA 1
ATOM 729 C C . HIS A 1 89 ? 12.774 3.056 0.559 1.00 90.81 89 HIS A C 1
ATOM 731 O O . HIS A 1 89 ? 12.625 2.911 -0.656 1.00 90.81 89 HIS A O 1
ATOM 737 N N . PHE A 1 90 ? 12.057 3.941 1.255 1.00 90.81 90 PHE A N 1
ATOM 738 C CA . PHE A 1 90 ? 11.003 4.763 0.655 1.00 90.81 90 PHE A CA 1
ATOM 739 C C . PHE A 1 90 ? 11.549 5.782 -0.361 1.00 90.81 90 PHE A C 1
ATOM 741 O O . PHE A 1 90 ? 10.908 6.076 -1.371 1.00 90.81 90 PHE A O 1
ATOM 748 N N . GLU A 1 91 ? 12.750 6.317 -0.135 1.00 88.94 91 GLU A N 1
ATOM 749 C CA . GLU A 1 91 ? 13.424 7.194 -1.093 1.00 88.94 91 GLU A CA 1
ATOM 750 C C . GLU A 1 91 ? 13.879 6.434 -2.343 1.00 88.94 91 GLU A C 1
ATOM 752 O O . GLU A 1 91 ? 13.769 6.987 -3.438 1.00 88.94 91 GLU A O 1
ATOM 757 N N . ASN A 1 92 ? 14.277 5.168 -2.213 1.00 87.25 92 ASN A N 1
ATOM 758 C CA . ASN A 1 92 ? 14.813 4.365 -3.315 1.00 87.25 92 ASN A CA 1
ATOM 759 C C . ASN A 1 92 ? 13.765 3.541 -4.075 1.00 87.25 92 ASN A C 1
ATOM 761 O O . ASN A 1 92 ? 14.055 3.050 -5.169 1.00 87.25 92 ASN A O 1
ATOM 765 N N . THR A 1 93 ? 12.546 3.420 -3.547 1.00 90.94 93 THR A N 1
ATOM 766 C CA . THR A 1 93 ? 11.480 2.616 -4.156 1.00 90.94 93 THR A CA 1
ATOM 767 C C . THR A 1 93 ? 10.195 3.404 -4.410 1.00 90.94 93 THR A C 1
ATOM 769 O O . THR A 1 93 ? 9.920 4.432 -3.792 1.00 90.94 93 THR A O 1
ATOM 772 N N . ILE A 1 94 ? 9.399 2.938 -5.370 1.00 91.00 94 ILE A N 1
ATOM 773 C CA . ILE A 1 94 ? 8.097 3.509 -5.724 1.00 91.00 94 ILE A CA 1
ATOM 774 C C . ILE A 1 94 ? 7.009 2.724 -5.016 1.00 91.00 94 ILE A C 1
ATOM 776 O O . ILE A 1 94 ? 6.990 1.494 -5.066 1.00 91.00 94 ILE A O 1
ATOM 780 N N . HIS A 1 95 ? 6.088 3.465 -4.415 1.00 92.19 95 HIS A N 1
ATOM 781 C CA . HIS A 1 95 ? 4.876 2.950 -3.803 1.00 92.19 95 HIS A CA 1
ATOM 782 C C . HIS A 1 95 ? 3.664 3.677 -4.399 1.00 92.19 95 HIS A C 1
ATOM 784 O O . HIS A 1 95 ? 3.751 4.850 -4.766 1.00 92.19 95 HIS A O 1
ATOM 790 N N . SER A 1 96 ? 2.523 2.999 -4.456 1.00 91.06 96 SER A N 1
ATOM 791 C CA . SER A 1 96 ? 1.231 3.545 -4.881 1.00 91.06 96 SER A CA 1
ATOM 792 C C . SER A 1 96 ? 0.612 4.475 -3.832 1.00 91.06 96 SER A C 1
ATOM 794 O O . SER A 1 96 ? -0.315 5.225 -4.138 1.00 91.06 96 SER A O 1
ATOM 796 N N . PHE A 1 97 ? 1.094 4.427 -2.586 1.00 93.19 97 PHE A N 1
ATOM 797 C CA . PHE A 1 97 ? 0.696 5.343 -1.518 1.00 93.19 97 PHE A CA 1
ATOM 798 C C . PHE A 1 97 ? 1.648 6.549 -1.431 1.00 93.19 97 PHE A C 1
ATOM 800 O O . PHE A 1 97 ? 2.801 6.498 -1.854 1.00 93.19 97 PHE A O 1
ATOM 807 N N . ARG A 1 98 ? 1.150 7.664 -0.884 1.00 94.00 98 ARG A N 1
ATOM 808 C CA . ARG A 1 98 ? 1.907 8.913 -0.678 1.00 94.00 98 ARG A CA 1
ATOM 809 C C . ARG A 1 98 ? 2.951 8.741 0.425 1.00 94.00 98 ARG A C 1
ATOM 811 O O . ARG A 1 98 ? 3.028 7.707 1.067 1.00 94.00 98 ARG A O 1
ATOM 818 N N . LEU A 1 99 ? 3.715 9.787 0.720 1.00 93.75 99 LEU A N 1
ATOM 819 C CA . LEU A 1 99 ? 4.628 9.787 1.865 1.00 93.75 99 LEU A CA 1
ATOM 820 C C . LEU A 1 99 ? 3.900 9.334 3.153 1.00 93.75 99 LEU A C 1
ATOM 822 O O . LEU A 1 99 ? 2.876 9.934 3.501 1.00 93.75 99 LEU A O 1
ATOM 826 N N . PRO A 1 100 ? 4.385 8.301 3.865 1.00 93.94 100 PRO A N 1
ATOM 827 C CA . PRO A 1 100 ? 3.791 7.873 5.121 1.00 93.94 100 PRO A CA 1
ATOM 828 C C . PRO A 1 100 ? 3.733 9.004 6.136 1.00 93.94 100 PRO A C 1
ATOM 830 O O . PRO A 1 100 ? 4.657 9.810 6.263 1.00 93.94 100 PRO A O 1
ATOM 833 N N . CYS A 1 101 ? 2.641 9.064 6.889 1.00 94.00 101 CYS A N 1
ATOM 834 C CA . CYS A 1 101 ? 2.566 9.948 8.036 1.00 94.00 101 CYS A CA 1
ATOM 835 C C . CYS A 1 101 ? 3.624 9.515 9.067 1.00 94.00 101 CYS A C 1
ATOM 837 O O . CYS A 1 101 ? 3.665 8.335 9.413 1.00 94.00 101 CYS A O 1
ATOM 839 N N . PRO A 1 102 ? 4.426 10.438 9.631 1.00 89.12 102 PRO A N 1
ATOM 840 C CA . PRO A 1 102 ? 5.444 10.093 10.630 1.00 89.12 102 PRO A CA 1
ATOM 841 C C . PRO A 1 102 ? 4.856 9.484 11.913 1.00 89.12 102 PRO A C 1
ATOM 843 O O . PRO A 1 102 ? 5.575 8.864 12.684 1.00 89.12 102 PRO A O 1
ATOM 846 N N . PHE A 1 103 ? 3.548 9.654 12.133 1.00 86.06 103 PHE A N 1
ATOM 847 C CA . PHE A 1 103 ? 2.818 9.098 13.270 1.00 86.06 103 PHE A CA 1
ATOM 848 C C . PHE A 1 103 ? 1.968 7.867 12.910 1.00 86.06 103 PHE A C 1
ATOM 850 O O . PHE A 1 103 ? 1.253 7.349 13.764 1.00 86.06 103 PHE A O 1
ATOM 857 N N . THR A 1 104 ? 1.978 7.406 11.656 1.00 82.44 104 THR A N 1
ATOM 858 C CA . THR A 1 104 ? 1.403 6.096 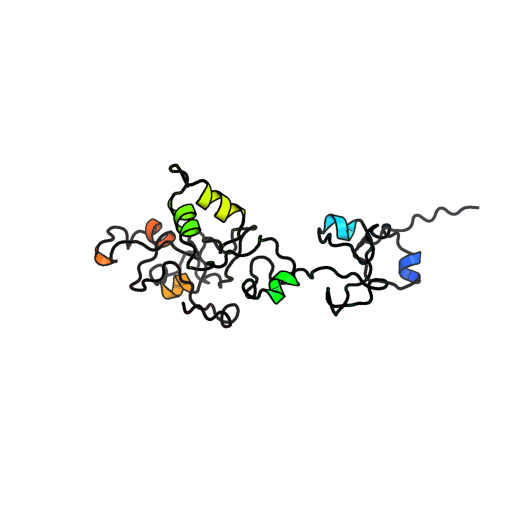11.304 1.00 82.44 104 THR A CA 1
ATOM 859 C C . THR A 1 104 ? 2.343 4.999 11.841 1.00 82.44 104 THR A C 1
ATOM 861 O O . THR A 1 104 ? 3.514 5.291 12.048 1.00 82.44 104 THR A O 1
ATOM 864 N N . PRO A 1 105 ? 1.891 3.772 12.135 1.00 70.94 105 PRO A N 1
ATOM 865 C CA . PRO A 1 105 ? 0.521 3.280 12.049 1.00 70.94 105 PRO A CA 1
ATOM 866 C C . PRO A 1 105 ? -0.418 3.774 13.161 1.00 70.94 105 PRO A C 1
ATOM 868 O O . PRO A 1 105 ? -1.625 3.773 12.929 1.00 70.94 105 PRO A O 1
ATOM 871 N N . TYR A 1 106 ? 0.080 4.219 14.326 1.00 67.19 106 TYR A N 1
ATOM 872 C CA . TYR A 1 106 ? -0.754 4.219 15.542 1.00 67.19 106 TYR A CA 1
ATOM 873 C C . TYR A 1 106 ? -0.988 5.548 16.273 1.00 67.19 106 TYR A C 1
ATOM 875 O O . TYR A 1 106 ? -1.949 5.662 17.032 1.00 67.19 106 TYR A O 1
ATOM 883 N N . ASN A 1 107 ? -0.184 6.576 16.013 1.00 71.38 107 ASN A N 1
ATOM 884 C CA . ASN A 1 107 ? -0.146 7.792 16.835 1.00 71.38 107 ASN A CA 1
ATOM 885 C C . ASN A 1 107 ? -0.615 9.054 16.100 1.00 71.38 107 ASN A C 1
ATOM 887 O O . ASN A 1 107 ? -0.440 10.171 16.585 1.00 71.38 107 ASN A O 1
ATOM 891 N N . CYS A 1 108 ? -1.226 8.915 14.921 1.00 88.44 108 CYS A N 1
ATOM 892 C CA . CYS A 1 108 ? -1.747 10.069 14.199 1.00 88.44 108 CYS A CA 1
ATOM 893 C C . CYS A 1 108 ? -3.140 10.461 14.715 1.00 88.44 108 CYS A C 1
ATOM 895 O O . CYS A 1 108 ? -4.157 10.032 14.170 1.00 88.44 108 CYS A O 1
ATOM 897 N N . SER A 1 109 ? -3.190 11.318 15.738 1.00 88.19 109 SER A N 1
ATOM 898 C CA . SER A 1 109 ? -4.442 11.848 16.304 1.00 88.19 109 SER A CA 1
ATOM 899 C C . SER A 1 109 ? -5.329 12.532 15.259 1.00 88.19 109 SER A C 1
ATOM 901 O O . SER A 1 109 ? -6.547 12.367 15.292 1.00 88.19 109 SER A O 1
ATOM 903 N N . MET A 1 110 ? -4.727 13.230 14.288 1.00 92.62 110 MET A N 1
ATOM 904 C CA . MET A 1 110 ? -5.443 13.836 13.161 1.00 92.62 110 MET A CA 1
ATOM 905 C C . MET A 1 110 ? -6.166 12.779 12.325 1.00 92.62 110 MET A C 1
ATOM 907 O O . MET A 1 110 ? -7.349 12.928 12.040 1.00 92.62 110 MET A O 1
ATOM 911 N N . TYR A 1 111 ? -5.491 11.679 11.990 1.00 91.00 111 TYR A N 1
ATOM 912 C CA . TYR A 1 111 ? -6.102 10.597 11.223 1.00 91.00 111 TYR A CA 1
ATOM 913 C C . TYR A 1 111 ? -7.156 9.841 12.028 1.00 91.00 111 TYR A C 1
ATOM 915 O O . TYR A 1 111 ? -8.222 9.548 11.499 1.00 91.00 111 TYR A O 1
ATOM 923 N N . VAL A 1 112 ? -6.913 9.592 13.321 1.00 85.94 112 VAL A N 1
ATOM 924 C CA . VAL A 1 112 ? -7.924 9.019 14.224 1.00 85.94 112 VAL A CA 1
ATOM 925 C C . VAL A 1 112 ? -9.168 9.911 14.270 1.00 85.94 112 VAL A C 1
ATOM 927 O O . VAL A 1 112 ? -10.284 9.415 14.131 1.00 85.94 112 VAL A O 1
ATOM 930 N N . GLY A 1 113 ? -8.991 11.228 14.394 1.00 86.81 113 GLY A N 1
ATOM 931 C CA . GLY A 1 113 ? -10.080 12.199 14.320 1.00 86.81 113 GLY A CA 1
ATOM 932 C C . GLY A 1 113 ? -10.805 12.154 12.975 1.00 86.81 113 GLY A C 1
ATOM 933 O O . GLY A 1 113 ? -12.034 12.097 12.955 1.00 86.81 113 GLY A O 1
ATOM 934 N N . PHE A 1 114 ? -10.060 12.097 11.868 1.00 89.25 114 PHE A N 1
ATOM 935 C CA . PHE A 1 114 ? -10.585 12.011 10.501 1.00 89.25 114 PHE A CA 1
ATOM 936 C C . PHE A 1 114 ? -11.467 10.769 10.295 1.00 89.25 114 PHE A C 1
ATOM 938 O O . PHE A 1 114 ? -12.600 10.878 9.835 1.00 89.25 114 PHE A O 1
ATOM 945 N N . ILE A 1 115 ? -11.005 9.583 10.709 1.00 86.88 115 ILE A N 1
ATOM 946 C CA . ILE A 1 115 ? -11.782 8.339 10.562 1.00 86.88 115 ILE A CA 1
ATOM 947 C C . ILE A 1 115 ? -12.958 8.237 11.548 1.00 86.88 115 ILE A C 1
ATOM 949 O O . ILE A 1 115 ? -13.915 7.512 11.271 1.00 86.88 115 ILE A O 1
ATOM 953 N N . GLN A 1 116 ? -12.889 8.914 12.703 1.00 83.38 116 GLN A N 1
ATOM 954 C CA . GLN A 1 116 ? -13.950 8.912 13.722 1.00 83.38 116 GLN A CA 1
ATOM 955 C C . GLN A 1 116 ? -15.075 9.904 13.413 1.00 83.38 116 GLN A C 1
ATOM 957 O O . GLN A 1 116 ? -16.226 9.625 13.737 1.00 83.38 116 GLN A O 1
ATOM 962 N N . THR A 1 117 ? -14.765 11.049 12.801 1.00 85.12 117 THR A N 1
ATOM 963 C CA . THR A 1 117 ? -15.754 12.103 12.499 1.00 85.12 117 THR A CA 1
ATOM 964 C C . THR A 1 117 ? -16.705 11.738 11.359 1.00 85.12 117 THR A C 1
ATOM 966 O O . THR A 1 117 ? -17.790 12.318 11.270 1.00 85.12 117 THR A O 1
ATOM 969 N N . GLY A 1 118 ? -16.357 10.737 10.541 1.00 74.75 118 GLY A N 1
ATOM 970 C CA . GLY A 1 118 ? -17.211 10.222 9.469 1.00 74.75 118 GLY A CA 1
ATOM 971 C C . GLY A 1 118 ? -17.713 11.324 8.526 1.00 74.75 118 GLY A C 1
ATOM 972 O O . GLY A 1 118 ? -17.073 12.356 8.353 1.00 74.75 118 GLY A O 1
ATOM 973 N N . ASN A 1 119 ? -18.902 11.131 7.948 1.00 67.94 119 ASN A N 1
ATOM 974 C CA . ASN A 1 119 ? -19.563 12.141 7.104 1.00 67.94 119 ASN A CA 1
ATOM 975 C C . ASN A 1 119 ? -20.306 13.223 7.919 1.00 67.94 119 ASN A C 1
ATOM 977 O O . ASN A 1 119 ? -21.046 14.023 7.354 1.00 67.94 119 ASN A O 1
ATOM 981 N N . THR A 1 120 ? -20.178 13.234 9.250 1.00 65.38 120 THR A N 1
ATOM 982 C CA . THR A 1 120 ? -21.139 13.888 10.158 1.00 65.38 120 THR A CA 1
ATOM 983 C C . THR A 1 120 ? -20.776 15.309 10.622 1.00 65.38 120 THR A C 1
ATOM 985 O O . THR A 1 120 ? -21.345 15.776 11.603 1.00 65.38 120 THR A O 1
ATOM 988 N N . ASN A 1 121 ? -19.959 16.037 9.845 1.00 65.62 121 ASN A N 1
ATOM 989 C CA . ASN A 1 121 ? -19.659 17.489 9.901 1.00 65.62 121 ASN A CA 1
ATOM 990 C C . ASN A 1 121 ? -18.300 17.931 10.489 1.00 65.62 121 ASN A C 1
ATOM 992 O O . ASN A 1 121 ? -17.843 17.452 11.521 1.00 65.62 121 ASN A O 1
ATOM 996 N N . LYS A 1 122 ? -17.736 18.938 9.791 1.00 78.62 122 LYS A N 1
ATOM 997 C CA . LYS A 1 122 ? -16.576 19.816 10.067 1.00 78.62 122 LYS A CA 1
ATOM 998 C C . LYS A 1 122 ? -15.338 19.148 10.671 1.00 78.62 122 LYS A C 1
ATOM 1000 O O . LYS A 1 122 ? -14.979 19.371 11.824 1.00 78.62 122 LYS A O 1
ATOM 1005 N N . ILE A 1 123 ? -14.612 18.439 9.814 1.00 90.00 123 ILE A N 1
ATOM 1006 C CA . ILE A 1 123 ? -13.175 18.223 9.997 1.00 90.00 123 ILE A CA 1
ATOM 1007 C C . ILE A 1 123 ? -12.475 19.576 9.803 1.00 90.00 123 ILE A C 1
ATOM 1009 O O . ILE A 1 123 ? -12.876 20.364 8.944 1.00 90.00 123 ILE A O 1
ATOM 1013 N N . SER A 1 124 ? -11.472 19.894 10.626 1.00 93.44 124 SER A N 1
ATOM 1014 C CA . SER A 1 124 ? -10.682 21.107 10.402 1.00 93.44 124 SER A CA 1
ATOM 1015 C C . SER A 1 124 ? -9.899 20.978 9.094 1.00 93.44 124 SER A C 1
ATOM 1017 O O . SER A 1 124 ? -9.421 19.896 8.750 1.00 93.44 124 SER A O 1
ATOM 1019 N N . SER A 1 125 ? -9.711 22.089 8.381 1.00 93.88 125 SER A N 1
ATOM 1020 C CA . SER A 1 125 ? -8.908 22.105 7.150 1.00 93.88 125 SER A CA 1
ATOM 1021 C C . SER A 1 125 ? -7.491 21.569 7.375 1.00 93.88 125 SER A C 1
ATOM 1023 O O . SER A 1 125 ? -6.895 20.985 6.481 1.00 93.88 125 SER A O 1
ATOM 1025 N N . GLU A 1 126 ? -6.952 21.732 8.584 1.00 95.50 126 GLU A N 1
ATOM 1026 C CA . GLU A 1 126 ? -5.662 21.172 8.986 1.00 95.50 126 GLU A CA 1
ATOM 1027 C C . GLU A 1 126 ? -5.653 19.635 8.963 1.00 95.50 126 GLU A C 1
ATOM 1029 O O . GLU A 1 126 ? -4.769 19.038 8.347 1.00 95.50 126 GLU A O 1
ATOM 1034 N N . VAL A 1 127 ? -6.650 18.988 9.578 1.00 93.69 127 VAL A N 1
ATOM 1035 C CA . VAL A 1 127 ? -6.753 17.520 9.621 1.00 93.69 127 VAL A CA 1
ATOM 1036 C C . VAL A 1 127 ? -6.970 16.948 8.222 1.00 93.69 127 VAL A C 1
ATOM 1038 O O . VAL A 1 127 ? -6.353 15.945 7.861 1.00 93.69 127 VAL A O 1
ATOM 1041 N N . GLU A 1 128 ? -7.815 17.595 7.423 1.00 92.94 128 GLU A N 1
ATOM 1042 C CA . GLU A 1 128 ? -8.074 17.191 6.043 1.00 92.94 128 GLU A CA 1
ATOM 1043 C C . GLU A 1 128 ? -6.807 17.308 5.179 1.00 92.94 128 GLU A C 1
ATOM 1045 O O . GLU A 1 128 ? -6.394 16.332 4.549 1.00 92.94 128 GLU A O 1
ATOM 1050 N N . ASN A 1 129 ? -6.115 18.451 5.236 1.00 95.06 129 ASN A N 1
ATOM 1051 C CA . ASN A 1 129 ? -4.852 18.656 4.524 1.00 95.06 129 ASN A CA 1
ATOM 1052 C C . ASN A 1 129 ? -3.791 17.630 4.936 1.00 95.06 129 ASN A C 1
ATOM 1054 O O . ASN A 1 129 ? -3.079 17.102 4.081 1.00 95.06 129 ASN A O 1
ATOM 1058 N N . HIS A 1 130 ? -3.697 17.301 6.227 1.00 96.06 130 HIS A N 1
ATOM 1059 C CA . HIS A 1 130 ? -2.795 16.257 6.711 1.00 96.06 130 HIS A CA 1
ATOM 1060 C C . HIS A 1 130 ? -3.123 14.891 6.098 1.00 96.06 130 HIS A C 1
ATOM 1062 O O . HIS A 1 130 ? -2.235 14.216 5.570 1.00 96.06 130 HIS A O 1
ATOM 1068 N N . CYS A 1 131 ? -4.398 14.501 6.121 1.00 93.31 131 CYS A N 1
ATOM 1069 C CA . CYS A 1 131 ? -4.862 13.218 5.594 1.00 93.31 131 CYS A CA 1
ATOM 1070 C C . CYS A 1 131 ? -4.827 13.144 4.060 1.00 93.31 131 CYS A C 1
ATOM 1072 O O . CYS A 1 131 ? -4.820 12.042 3.517 1.00 93.31 131 CYS A O 1
ATOM 1074 N N . TYR A 1 132 ? -4.759 14.271 3.343 1.00 92.69 132 TYR A N 1
ATOM 1075 C CA . TYR A 1 132 ? -4.496 14.298 1.899 1.00 92.69 132 TYR A CA 1
ATOM 1076 C C . TYR A 1 132 ? -3.016 14.421 1.529 1.00 92.69 132 TYR A C 1
ATOM 1078 O O . TYR A 1 132 ? -2.624 14.077 0.413 1.00 92.69 132 TYR A O 1
ATOM 1086 N N . LYS A 1 133 ? -2.172 14.905 2.435 1.00 95.06 133 LYS A N 1
ATOM 1087 C CA . LYS A 1 133 ? -0.734 15.000 2.187 1.00 95.06 133 LYS A CA 1
ATOM 1088 C C . LYS A 1 133 ? -0.030 13.676 2.458 1.00 95.06 133 LYS A C 1
ATOM 1090 O O . LYS A 1 133 ? 0.832 13.270 1.682 1.00 95.06 133 LYS A O 1
ATOM 1095 N N . TYR A 1 134 ? -0.405 13.008 3.544 1.00 95.50 134 TYR A N 1
ATOM 1096 C CA . TYR A 1 134 ? 0.259 11.798 4.008 1.00 95.50 134 TYR A CA 1
ATOM 1097 C C . TYR A 1 134 ? -0.594 10.554 3.782 1.00 95.50 134 TYR A C 1
ATOM 1099 O O . TYR A 1 134 ? -1.821 10.620 3.695 1.00 95.50 134 TYR A O 1
ATOM 1107 N N . SER A 1 135 ? 0.059 9.405 3.667 1.00 94.75 135 SER A N 1
ATOM 1108 C CA . SER A 1 135 ? -0.610 8.109 3.711 1.00 94.75 135 SER A CA 1
ATOM 1109 C C . SER A 1 135 ? -0.561 7.522 5.114 1.00 94.75 135 SER A C 1
ATOM 1111 O O . SER A 1 135 ? 0.418 7.665 5.848 1.00 94.75 135 SER A O 1
ATOM 1113 N N . HIS A 1 136 ? -1.637 6.838 5.474 1.00 93.06 136 HIS A N 1
ATOM 1114 C CA . HIS A 1 136 ? -1.812 6.188 6.767 1.00 93.06 136 HIS A CA 1
ATOM 1115 C C . HIS A 1 136 ? -2.080 4.707 6.562 1.00 93.06 136 HIS A C 1
ATOM 1117 O O . HIS A 1 136 ? -2.353 4.264 5.440 1.00 93.06 136 HIS A O 1
ATOM 1123 N N . VAL A 1 137 ? -2.039 3.930 7.640 1.00 90.62 137 VAL A N 1
ATOM 1124 C CA . VAL A 1 137 ? -2.509 2.552 7.545 1.00 90.62 137 VAL A CA 1
ATOM 1125 C C . VAL A 1 137 ? -4.026 2.531 7.359 1.00 90.62 137 VAL A C 1
ATOM 1127 O O . VAL A 1 137 ? -4.780 3.204 8.070 1.00 90.62 137 VAL A O 1
ATOM 1130 N N . CYS A 1 138 ? -4.483 1.776 6.363 1.00 89.81 138 CYS A N 1
ATOM 1131 C CA . CYS A 1 138 ? -5.898 1.585 6.112 1.00 89.81 138 CYS A CA 1
ATOM 1132 C C . CYS A 1 138 ? -6.513 0.759 7.244 1.00 89.81 138 CYS A C 1
ATOM 1134 O O . CYS A 1 138 ? -6.050 -0.355 7.497 1.00 89.81 138 CYS A O 1
ATOM 1136 N N . PRO A 1 139 ? -7.614 1.215 7.861 1.00 87.12 139 PRO A N 1
ATOM 1137 C CA . PRO A 1 139 ? -8.314 0.407 8.846 1.00 87.12 139 PRO A CA 1
ATOM 1138 C C . PRO A 1 139 ? -8.980 -0.833 8.242 1.00 87.12 139 PRO A C 1
ATOM 1140 O O . PRO A 1 139 ? -9.308 -1.746 8.984 1.00 87.12 139 PRO A O 1
ATOM 1143 N N . PHE A 1 140 ? -9.175 -0.890 6.922 1.00 83.50 140 PHE A N 1
ATOM 1144 C CA . PHE A 1 140 ? -9.785 -2.025 6.215 1.00 83.50 140 PHE A CA 1
ATOM 1145 C C . PHE A 1 140 ? -8.755 -2.963 5.563 1.00 83.50 140 PHE A C 1
ATOM 1147 O O . PHE A 1 140 ? -9.132 -3.856 4.802 1.00 83.50 140 PHE A O 1
ATOM 1154 N N . GLY A 1 141 ? -7.460 -2.729 5.804 1.00 83.06 141 GLY A N 1
ATOM 1155 C CA . GLY A 1 141 ? -6.377 -3.537 5.247 1.00 83.06 141 GLY A CA 1
ATOM 1156 C C . GLY A 1 141 ? -6.450 -3.689 3.731 1.00 83.06 141 GLY A C 1
ATOM 1157 O O . GLY A 1 141 ? -6.635 -2.710 3.010 1.00 83.06 141 GLY A O 1
ATOM 1158 N N . ARG A 1 142 ? -6.334 -4.934 3.250 1.00 75.06 142 ARG A N 1
ATOM 1159 C CA . ARG A 1 142 ? -6.198 -5.282 1.819 1.00 75.06 142 ARG A CA 1
ATOM 1160 C C . ARG A 1 142 ? -7.379 -4.876 0.924 1.00 75.06 142 ARG A C 1
ATOM 1162 O O . ARG A 1 142 ? -7.289 -5.029 -0.289 1.00 75.06 142 ARG A O 1
ATOM 1169 N N . GLN A 1 143 ? -8.488 -4.398 1.488 1.00 71.38 143 GLN A N 1
ATOM 1170 C CA . GLN A 1 143 ? -9.657 -3.972 0.711 1.00 71.38 143 GLN A CA 1
ATOM 1171 C C . GLN A 1 143 ? -9.489 -2.581 0.075 1.00 71.38 143 GLN A C 1
ATOM 1173 O O . GLN A 1 143 ? -10.228 -2.236 -0.846 1.00 71.38 143 GLN A O 1
ATOM 1178 N N . CYS A 1 144 ? -8.533 -1.775 0.543 1.00 79.44 144 CYS A N 1
ATOM 1179 C CA . CYS A 1 144 ? -8.223 -0.475 -0.050 1.00 79.44 144 CYS A CA 1
ATOM 1180 C C . CYS A 1 144 ? -7.126 -0.607 -1.124 1.00 79.44 144 CYS A C 1
ATOM 1182 O O . CYS A 1 144 ? -6.500 -1.654 -1.262 1.00 79.44 144 CYS A O 1
ATOM 1184 N N . LYS A 1 145 ? -6.916 0.430 -1.946 1.00 76.62 145 LYS A N 1
ATOM 1185 C CA . LYS A 1 145 ? -5.879 0.451 -3.001 1.00 76.62 145 LYS A CA 1
ATOM 1186 C C . LYS A 1 145 ? -4.839 1.560 -2.831 1.00 76.62 145 LYS A C 1
ATOM 1188 O O . LYS A 1 145 ? -3.751 1.439 -3.373 1.00 76.62 145 LYS A O 1
ATOM 1193 N N . THR A 1 146 ? -5.156 2.622 -2.094 1.00 80.69 146 THR A N 1
ATOM 1194 C CA . THR A 1 146 ? -4.396 3.889 -2.104 1.00 80.69 146 THR A CA 1
ATOM 1195 C C . THR A 1 146 ? -3.683 4.209 -0.787 1.00 80.69 146 THR A C 1
ATOM 1197 O O . THR A 1 146 ? -3.093 5.279 -0.643 1.00 80.69 146 THR A O 1
ATOM 1200 N N . SER A 1 147 ? -3.752 3.310 0.194 1.00 90.94 147 SER A N 1
ATOM 1201 C CA . SER A 1 147 ? -3.200 3.506 1.537 1.00 90.94 147 SER A CA 1
ATOM 1202 C C . SER A 1 147 ? -2.195 2.413 1.882 1.00 90.94 147 SER A C 1
ATOM 1204 O O . SER A 1 147 ? -2.056 1.445 1.144 1.00 90.94 147 SER A O 1
ATOM 1206 N N . ILE A 1 148 ? -1.506 2.559 3.011 1.00 91.81 148 ILE A N 1
ATOM 1207 C CA . ILE A 1 148 ? -0.610 1.525 3.536 1.00 91.81 148 ILE A CA 1
ATOM 1208 C C . ILE A 1 148 ? -1.476 0.412 4.137 1.00 91.81 148 ILE A C 1
ATOM 1210 O O . ILE A 1 148 ? -2.425 0.694 4.867 1.00 91.81 148 ILE A O 1
ATOM 1214 N N . HIS A 1 149 ? -1.179 -0.848 3.859 1.00 89.75 149 HIS A N 1
ATOM 1215 C CA . HIS A 1 149 ? -1.883 -2.009 4.388 1.00 89.75 149 HIS A CA 1
ATOM 1216 C C . HIS A 1 149 ? -0.927 -2.845 5.219 1.00 89.75 149 HIS A C 1
ATOM 1218 O O . HIS A 1 149 ? 0.148 -3.226 4.769 1.00 89.75 149 HIS A O 1
ATOM 1224 N N . ILE A 1 150 ? -1.353 -3.184 6.429 1.00 83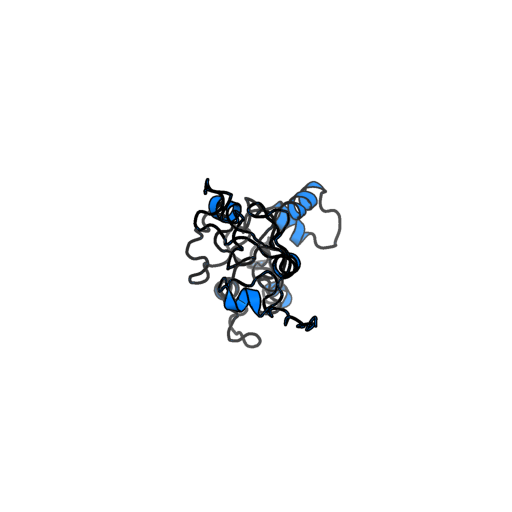.50 150 ILE A N 1
ATOM 1225 C CA . ILE A 1 150 ? -0.658 -4.191 7.220 1.00 83.50 150 ILE A CA 1
ATOM 1226 C C . ILE A 1 150 ? -1.128 -5.548 6.706 1.00 83.50 150 ILE A C 1
ATOM 1228 O O . ILE A 1 150 ? -2.308 -5.886 6.803 1.00 83.50 150 ILE A O 1
ATOM 1232 N N . ALA A 1 151 ? -0.215 -6.317 6.118 1.00 78.81 151 ALA A N 1
ATOM 1233 C CA . ALA A 1 151 ? -0.527 -7.657 5.653 1.00 78.81 151 ALA A CA 1
ATOM 1234 C C . ALA A 1 151 ? -0.804 -8.571 6.856 1.00 78.81 151 ALA A C 1
ATOM 1236 O O . ALA A 1 151 ? 0.108 -8.909 7.609 1.00 78.81 151 ALA A O 1
ATOM 1237 N N . ARG A 1 152 ? -2.064 -8.980 7.011 1.00 82.44 152 ARG A N 1
ATOM 1238 C CA . ARG A 1 152 ? -2.480 -10.053 7.919 1.00 82.44 152 ARG A CA 1
ATOM 1239 C C . ARG A 1 152 ? -2.878 -11.299 7.142 1.00 82.44 152 ARG A C 1
ATOM 1241 O O . ARG A 1 152 ? -3.147 -11.238 5.932 1.00 82.44 152 ARG A O 1
ATOM 1248 N N . THR A 1 153 ? -2.886 -12.424 7.844 1.00 86.00 153 THR A N 1
ATOM 1249 C CA . THR A 1 153 ? -3.404 -13.696 7.337 1.00 86.00 153 THR A CA 1
ATOM 1250 C C . THR A 1 153 ? -4.928 -13.645 7.359 1.00 86.00 153 THR A C 1
ATOM 1252 O O . THR A 1 153 ? -5.520 -13.172 8.323 1.00 86.00 153 THR A O 1
ATOM 1255 N N . ILE A 1 154 ? -5.587 -14.108 6.299 1.00 88.50 154 ILE A N 1
ATOM 1256 C CA . ILE A 1 154 ? -7.050 -14.236 6.305 1.00 88.50 154 ILE A CA 1
ATOM 1257 C C . ILE A 1 154 ? -7.411 -15.374 7.264 1.00 88.50 154 ILE A C 1
ATOM 1259 O O . ILE A 1 154 ? -6.804 -16.442 7.190 1.00 88.50 154 ILE A O 1
ATOM 1263 N N . CYS A 1 155 ? -8.372 -15.156 8.164 1.00 92.00 155 CYS A N 1
ATOM 1264 C CA . CYS A 1 155 ? -8.845 -16.222 9.045 1.00 92.00 155 CYS A CA 1
ATOM 1265 C C . CYS A 1 155 ? -9.368 -17.402 8.214 1.00 92.00 155 CYS A C 1
ATOM 1267 O O . CYS A 1 155 ? -10.176 -17.207 7.308 1.00 92.00 155 CYS A O 1
ATOM 1269 N N . SER A 1 156 ? -8.937 -18.624 8.533 1.00 94.50 156 SER A N 1
ATOM 1270 C CA . SER A 1 156 ? -9.363 -19.838 7.824 1.00 94.50 156 SER A CA 1
ATOM 1271 C C . SER A 1 156 ? -10.864 -20.094 7.926 1.00 94.50 156 SER A C 1
ATOM 1273 O O . SER A 1 156 ? -11.457 -20.639 6.998 1.00 94.50 156 SER A O 1
ATOM 1275 N N . ASP A 1 157 ? -11.477 -19.678 9.034 1.00 94.94 157 ASP A N 1
ATOM 1276 C CA . ASP A 1 157 ? -12.869 -19.994 9.338 1.00 94.94 157 ASP A CA 1
ATOM 1277 C C . ASP A 1 157 ? -13.856 -18.918 8.887 1.00 94.94 157 ASP A C 1
ATOM 1279 O O . ASP A 1 157 ? -15.049 -19.170 8.992 1.00 94.94 157 ASP A O 1
ATOM 1283 N N . ILE A 1 158 ? -13.391 -17.760 8.389 1.00 89.94 158 ILE A N 1
ATOM 1284 C CA . ILE A 1 158 ? -14.171 -16.615 7.864 1.00 89.94 158 ILE A CA 1
ATOM 1285 C C . ILE A 1 158 ? -15.537 -16.433 8.567 1.00 89.94 158 ILE A C 1
ATOM 1287 O O . ILE A 1 158 ? -15.614 -15.779 9.603 1.00 89.94 158 ILE A O 1
ATOM 1291 N N . ASP A 1 159 ? -16.606 -17.045 8.046 1.00 89.31 159 ASP A N 1
ATOM 1292 C CA . ASP A 1 159 ? -17.988 -16.896 8.532 1.00 89.31 159 ASP A CA 1
ATOM 1293 C C . ASP A 1 159 ? -18.325 -17.730 9.785 1.00 89.31 159 ASP A C 1
ATOM 1295 O O . ASP A 1 159 ? -19.345 -17.510 10.436 1.00 89.31 159 ASP A O 1
ATOM 1299 N N . LYS A 1 160 ? -17.491 -18.717 10.118 1.00 93.50 160 LYS A N 1
ATOM 1300 C CA . LYS A 1 160 ? -17.652 -19.668 11.233 1.00 93.50 160 LYS A CA 1
ATOM 1301 C C . LYS A 1 160 ? -16.621 -19.465 12.339 1.00 93.50 160 LYS A C 1
ATOM 1303 O O . LYS A 1 160 ? -16.497 -20.308 13.226 1.00 93.50 160 LYS A O 1
ATOM 1308 N N . CYS A 1 161 ? -15.874 -18.367 12.288 1.00 94.19 161 CYS A N 1
ATOM 1309 C CA . CYS A 1 161 ? -14.849 -18.070 13.269 1.00 94.19 161 CYS A CA 1
ATOM 1310 C C . CYS A 1 161 ? -15.445 -17.928 14.678 1.00 94.19 161 CYS A C 1
ATOM 1312 O O . CYS A 1 161 ? -16.114 -16.944 14.998 1.00 94.19 161 CYS A O 1
ATOM 1314 N N . LEU A 1 162 ? -15.139 -18.893 15.546 1.00 93.88 162 LEU A N 1
ATOM 1315 C CA . LEU A 1 162 ? -15.576 -18.893 16.946 1.00 93.88 162 LEU A CA 1
ATOM 1316 C C . LEU A 1 162 ? -14.787 -17.900 17.816 1.00 93.88 162 LEU A C 1
ATOM 1318 O O . LEU A 1 162 ? -15.244 -17.521 18.888 1.00 93.88 162 LEU A O 1
ATOM 1322 N N . GLN A 1 163 ? -13.630 -17.443 17.331 1.00 92.62 163 GLN A N 1
ATOM 1323 C CA . GLN A 1 163 ? -12.732 -16.489 17.994 1.00 92.62 163 GLN A CA 1
ATOM 1324 C C . GLN A 1 163 ? -13.048 -15.026 17.630 1.00 92.62 163 GLN A C 1
ATOM 1326 O O . GLN A 1 163 ? -12.210 -14.142 17.742 1.00 92.62 163 GLN A O 1
ATOM 1331 N N . PHE A 1 164 ? -14.274 -14.735 17.185 1.00 88.69 164 PHE A N 1
ATOM 1332 C CA . PHE A 1 164 ? -14.692 -13.378 16.810 1.00 88.69 164 PHE A CA 1
ATOM 1333 C C . PHE A 1 164 ? -14.692 -12.377 17.986 1.00 88.69 164 PHE A C 1
ATOM 1335 O O . PHE A 1 164 ? -14.652 -11.171 17.769 1.00 88.69 164 PHE A O 1
ATOM 1342 N N . THR A 1 165 ? -14.740 -12.849 19.230 1.00 86.56 165 THR A N 1
ATOM 1343 C CA . THR A 1 165 ? -14.638 -11.996 20.427 1.00 86.56 165 THR A CA 1
ATOM 1344 C C . THR A 1 165 ? -13.231 -11.955 21.017 1.00 86.56 165 THR A C 1
ATOM 1346 O O . THR A 1 165 ? -13.028 -11.314 22.044 1.00 86.56 165 THR A O 1
ATOM 1349 N N . ASP A 1 166 ? -12.290 -12.692 20.430 1.00 88.31 166 ASP A N 1
ATOM 1350 C CA . ASP A 1 166 ? -10.906 -12.745 20.879 1.00 88.31 166 ASP A CA 1
ATOM 1351 C C . ASP A 1 166 ? -10.113 -11.632 20.185 1.00 88.31 166 ASP A C 1
ATOM 1353 O O . ASP A 1 166 ? -9.926 -11.632 18.966 1.00 88.31 166 ASP A O 1
ATOM 1357 N N . GLU A 1 167 ? -9.698 -10.638 20.966 1.00 84.88 167 GLU A N 1
ATOM 1358 C CA . GLU A 1 167 ? -8.982 -9.470 20.460 1.00 84.88 167 GLU A CA 1
ATOM 1359 C C . GLU A 1 167 ? -7.627 -9.862 19.853 1.00 84.88 167 GLU A C 1
ATOM 1361 O O . GLU A 1 167 ? -7.284 -9.345 18.791 1.00 84.88 167 GLU A O 1
ATOM 1366 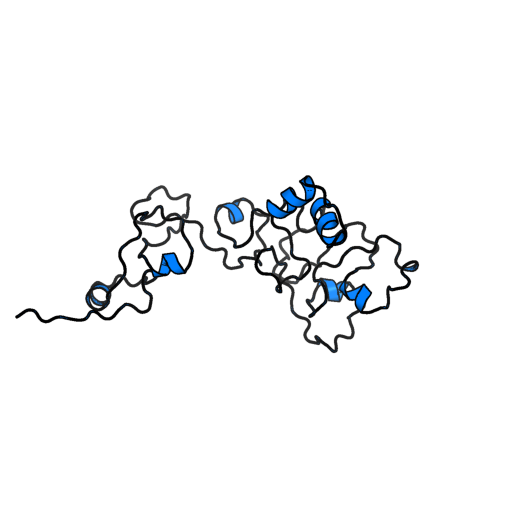N N . GLU A 1 168 ? -6.915 -10.832 20.438 1.00 84.44 168 GLU A N 1
ATOM 1367 C CA . GLU A 1 168 ? -5.619 -11.307 19.930 1.00 84.44 168 GLU A CA 1
ATOM 1368 C C . GLU A 1 168 ? -5.778 -11.968 18.552 1.00 84.44 168 GLU A C 1
ATOM 1370 O O . GLU A 1 168 ? -4.998 -11.722 17.622 1.00 84.44 168 GLU A O 1
ATOM 1375 N N . HIS A 1 169 ? -6.854 -12.745 18.380 1.00 89.56 169 HIS A N 1
ATOM 1376 C CA . HIS A 1 169 ? -7.225 -13.326 17.089 1.00 89.56 169 HIS A CA 1
ATOM 1377 C C . HIS A 1 169 ? -7.563 -12.252 16.055 1.00 89.56 169 HIS A C 1
ATOM 1379 O O . HIS A 1 169 ? -7.033 -12.267 14.942 1.00 89.56 169 HIS A O 1
ATOM 1385 N N . LEU A 1 170 ? -8.417 -11.288 16.411 1.00 86.69 170 LEU A N 1
ATOM 1386 C CA . LEU A 1 170 ? -8.804 -10.197 15.510 1.00 86.69 170 LEU A CA 1
ATOM 1387 C C . LEU A 1 170 ? -7.642 -9.248 15.172 1.00 86.69 170 LEU A C 1
ATOM 1389 O O . LEU A 1 170 ? -7.684 -8.564 14.148 1.00 86.69 170 LEU A O 1
ATOM 1393 N N . GLU A 1 171 ? -6.607 -9.180 16.009 1.00 82.00 171 GLU A N 1
ATOM 1394 C CA . GLU A 1 171 ? -5.379 -8.434 15.726 1.00 82.00 171 GLU A CA 1
ATOM 1395 C C . GLU A 1 171 ? -4.386 -9.220 14.853 1.00 82.00 171 GLU A C 1
ATOM 1397 O O . GLU A 1 171 ? -3.583 -8.604 14.144 1.00 82.00 171 GLU A O 1
ATOM 1402 N N . SER A 1 172 ? -4.477 -10.552 14.844 1.00 83.88 172 SER A N 1
ATOM 1403 C CA . SER A 1 172 ? -3.607 -11.446 14.067 1.00 83.88 172 SER A CA 1
ATOM 1404 C C . SER A 1 172 ? -4.178 -11.812 12.692 1.00 83.88 172 SER A C 1
ATOM 1406 O O . SER A 1 172 ? -3.421 -12.015 11.737 1.00 83.88 172 SER A O 1
ATOM 1408 N N . PHE A 1 173 ? -5.507 -11.855 12.559 1.00 87.81 173 PHE A N 1
ATOM 1409 C CA . PHE A 1 173 ? -6.194 -12.312 11.353 1.00 87.81 173 PHE A CA 1
ATOM 1410 C C . PHE A 1 173 ? -7.160 -11.268 10.784 1.00 87.81 173 PHE A C 1
ATOM 1412 O O . PHE A 1 173 ? -7.850 -10.559 11.513 1.00 87.81 173 PHE A O 1
ATOM 1419 N N . SER A 1 174 ? -7.244 -11.208 9.454 1.00 88.69 174 SER A N 1
ATOM 1420 C CA . SER A 1 174 ? -8.247 -10.412 8.742 1.00 88.69 174 SER A CA 1
ATOM 1421 C C . SER A 1 174 ? -9.547 -11.189 8.562 1.00 88.69 174 SER A C 1
ATOM 1423 O O . SER A 1 174 ? -9.537 -12.378 8.229 1.00 88.69 174 SER A O 1
ATOM 1425 N N . HIS A 1 175 ? -10.666 -10.475 8.683 1.00 90.56 175 HIS A N 1
ATOM 1426 C CA . HIS A 1 175 ? -12.022 -10.981 8.462 1.00 90.56 175 HIS A CA 1
ATOM 1427 C C . HIS A 1 175 ? -12.804 -10.053 7.525 1.00 90.56 175 HIS A C 1
ATOM 1429 O O . HIS A 1 175 ? -12.723 -8.830 7.673 1.00 90.56 175 HIS A O 1
ATOM 1435 N N . PRO A 1 176 ? -13.611 -10.578 6.587 1.00 89.44 176 PRO A N 1
ATOM 1436 C CA . PRO A 1 176 ? -14.494 -9.757 5.769 1.00 89.44 176 PRO A CA 1
ATOM 1437 C C . PRO A 1 176 ? -15.462 -8.927 6.622 1.00 89.44 176 PRO A C 1
ATOM 1439 O O . PRO A 1 176 ? -16.189 -9.446 7.464 1.00 89.44 176 PRO A O 1
ATOM 1442 N N . GLY A 1 177 ? -15.484 -7.613 6.397 1.00 88.06 177 GLY A N 1
ATOM 1443 C CA . GLY A 1 177 ? -16.394 -6.699 7.096 1.00 88.06 177 GLY A CA 1
ATOM 1444 C C . GLY A 1 177 ? -15.973 -6.328 8.523 1.00 88.06 177 GLY A C 1
ATOM 1445 O O . GLY A 1 177 ? -16.687 -5.561 9.172 1.00 88.06 177 GLY A O 1
ATOM 1446 N N . ILE A 1 178 ? -14.822 -6.813 8.997 1.00 89.06 178 ILE A N 1
ATOM 1447 C CA . ILE A 1 178 ? -14.162 -6.339 10.219 1.00 89.06 178 ILE A CA 1
ATOM 1448 C C . ILE A 1 178 ? -13.011 -5.424 9.805 1.00 89.06 178 ILE A C 1
ATOM 1450 O O . ILE A 1 178 ? -12.311 -5.688 8.829 1.00 89.06 178 ILE A O 1
ATOM 1454 N N . ARG A 1 179 ? -12.818 -4.322 10.530 1.00 88.25 179 ARG A N 1
ATOM 1455 C CA . ARG A 1 179 ? -11.623 -3.495 10.344 1.00 88.25 179 ARG A CA 1
ATOM 1456 C C . ARG A 1 179 ? -10.402 -4.244 10.872 1.00 88.25 179 ARG A C 1
ATOM 1458 O O . ARG A 1 179 ? -10.415 -4.670 12.021 1.00 88.25 179 ARG A O 1
ATOM 1465 N N . ASP A 1 180 ? -9.331 -4.311 10.091 1.00 85.38 180 ASP A N 1
ATOM 1466 C CA . ASP A 1 180 ? -8.034 -4.771 10.588 1.00 85.38 180 ASP A CA 1
ATOM 1467 C C . ASP A 1 180 ? -7.557 -3.845 11.725 1.00 85.38 180 ASP A C 1
ATOM 1469 O O . ASP A 1 180 ? -7.125 -4.301 12.783 1.00 85.38 180 ASP A O 1
ATOM 1473 N N . ILE A 1 181 ? -7.727 -2.528 11.574 1.00 84.12 181 ILE A N 1
ATOM 1474 C CA . ILE A 1 181 ? -7.476 -1.574 12.664 1.00 84.12 181 ILE A CA 1
ATOM 1475 C C . ILE A 1 181 ? -8.806 -1.027 13.177 1.00 84.12 181 ILE A C 1
ATOM 1477 O O . ILE A 1 181 ? -9.407 -0.117 12.593 1.00 84.12 181 ILE A O 1
ATOM 1481 N N . ARG A 1 182 ? -9.272 -1.604 14.287 1.00 86.94 182 ARG A N 1
ATOM 1482 C CA . ARG A 1 182 ? -10.499 -1.195 14.980 1.00 86.94 182 ARG A CA 1
ATOM 1483 C C . ARG A 1 182 ? -10.274 0.070 15.806 1.00 86.94 182 ARG A C 1
ATOM 1485 O O . ARG A 1 182 ? -9.190 0.328 16.322 1.00 86.94 182 ARG A O 1
ATOM 1492 N N . LEU A 1 183 ? -11.324 0.877 15.925 1.00 83.81 183 LEU A N 1
ATOM 1493 C CA . LEU A 1 183 ? -11.320 2.099 16.721 1.00 83.81 183 LEU A CA 1
ATOM 1494 C C . LEU A 1 183 ? -11.265 1.754 18.206 1.00 83.81 183 LEU A C 1
ATOM 1496 O O . LEU A 1 183 ? -11.972 0.870 18.674 1.00 83.81 183 LEU A O 1
ATOM 1500 N N . PHE A 1 184 ? -10.481 2.495 18.974 1.00 82.38 184 PHE A N 1
ATOM 1501 C CA . PHE A 1 184 ? -10.512 2.360 20.424 1.00 82.38 184 PHE A CA 1
ATOM 1502 C C . PHE A 1 184 ? -11.851 2.861 20.994 1.00 82.38 184 PHE A C 1
ATOM 1504 O O . PHE A 1 184 ? -12.263 3.993 20.709 1.00 82.38 184 PHE A O 1
ATOM 1511 N N . PHE A 1 185 ? -12.532 2.032 21.790 1.00 84.94 185 PHE A N 1
ATOM 1512 C CA . PHE A 1 185 ? -13.695 2.468 22.559 1.00 84.94 185 PHE A CA 1
ATOM 1513 C C . PHE A 1 185 ? -13.228 3.260 23.788 1.00 84.94 185 PHE A C 1
ATOM 1515 O O . PHE A 1 185 ? -12.391 2.797 24.548 1.00 84.94 185 PHE A O 1
ATOM 1522 N N . ARG A 1 186 ? -13.724 4.493 23.965 1.00 81.69 186 ARG A N 1
ATOM 1523 C CA . ARG A 1 186 ? -13.162 5.434 24.957 1.00 81.69 186 ARG A CA 1
ATOM 1524 C C . ARG A 1 186 ? -13.493 5.090 26.407 1.00 81.69 186 ARG A C 1
ATOM 1526 O O . ARG A 1 186 ? -12.768 5.524 27.298 1.00 81.69 186 ARG A O 1
ATOM 1533 N N . GLU A 1 187 ? -14.599 4.396 26.654 1.00 84.19 187 GLU A N 1
ATOM 1534 C CA . GLU A 1 187 ? -14.992 4.042 28.016 1.00 84.19 187 GLU A CA 1
ATOM 1535 C C . GLU A 1 187 ? -14.445 2.670 28.423 1.00 84.19 187 GLU A C 1
ATOM 1537 O O . GLU A 1 187 ? -14.235 1.821 27.559 1.00 84.19 187 GLU A O 1
ATOM 1542 N N . PRO A 1 188 ? -14.254 2.418 29.731 1.00 80.81 188 PRO A N 1
ATOM 1543 C CA . PRO A 1 188 ? -13.885 1.096 30.218 1.00 80.81 188 PRO A CA 1
ATOM 1544 C C . PRO A 1 188 ? -14.832 0.000 29.714 1.00 80.81 188 PRO A C 1
ATOM 1546 O O . PRO A 1 188 ? -16.047 0.198 29.683 1.00 80.81 188 PRO A O 1
ATOM 1549 N N . ASP A 1 189 ? -14.294 -1.183 29.420 1.00 80.62 189 ASP A N 1
ATOM 1550 C CA . ASP A 1 189 ? -15.019 -2.305 28.800 1.00 80.62 189 ASP A CA 1
ATOM 1551 C C . ASP A 1 189 ? -16.333 -2.678 29.502 1.00 80.62 189 ASP A C 1
ATOM 1553 O O . ASP A 1 189 ? -17.304 -3.083 28.863 1.00 80.62 189 ASP A O 1
ATOM 1557 N N . PHE A 1 190 ? -16.387 -2.540 30.830 1.00 82.12 190 PHE A N 1
ATOM 1558 C CA . PHE A 1 190 ? -17.578 -2.849 31.628 1.00 82.12 190 PHE A CA 1
ATOM 1559 C C . PHE A 1 190 ? -18.718 -1.834 31.457 1.00 82.12 190 PHE A C 1
ATOM 1561 O O . PHE A 1 190 ? -19.848 -2.132 31.836 1.00 82.12 190 PHE A O 1
ATOM 1568 N N . LYS A 1 191 ? -18.439 -0.649 30.902 1.00 88.62 191 LYS A N 1
ATOM 1569 C CA . LYS A 1 191 ? -19.439 0.387 30.614 1.00 88.62 191 LYS A CA 1
ATOM 1570 C C . LYS A 1 191 ? -19.996 0.311 29.202 1.00 88.62 191 LYS A C 1
ATOM 1572 O O . LYS A 1 191 ? -20.993 0.965 28.927 1.00 88.62 191 LYS A O 1
ATOM 1577 N N . CYS A 1 192 ? -19.386 -0.470 28.312 1.00 91.12 192 CYS A N 1
ATOM 1578 C CA . CYS A 1 192 ? -19.874 -0.604 26.949 1.00 91.12 192 CYS A CA 1
ATOM 1579 C C . CYS A 1 192 ? -21.105 -1.534 26.903 1.00 91.12 192 CYS A C 1
ATOM 1581 O O . CYS A 1 192 ? -20.943 -2.754 27.028 1.00 91.12 192 CYS A O 1
ATOM 1583 N N . PRO A 1 193 ? -22.332 -1.015 26.681 1.00 92.62 193 PRO A N 1
ATOM 1584 C CA . PRO A 1 193 ? -23.526 -1.861 26.605 1.00 92.62 193 PRO A CA 1
ATOM 1585 C C . PRO A 1 193 ? -23.525 -2.744 25.349 1.00 92.62 193 PRO A C 1
ATOM 1587 O O . PRO A 1 193 ? -24.187 -3.779 25.301 1.00 92.62 193 PRO A O 1
ATOM 1590 N N . ASP A 1 194 ? -22.753 -2.342 24.339 1.00 93.75 194 ASP A N 1
ATOM 1591 C CA . ASP A 1 194 ? -22.729 -2.944 23.013 1.00 93.75 194 ASP A CA 1
ATOM 1592 C C . ASP A 1 194 ? -21.535 -3.880 22.802 1.00 93.75 194 ASP A C 1
ATOM 1594 O O . ASP A 1 194 ? -21.364 -4.405 21.705 1.00 93.75 194 ASP A O 1
ATOM 1598 N N . ARG A 1 195 ? -20.734 -4.159 23.841 1.00 88.56 195 ARG A N 1
ATOM 1599 C CA . ARG A 1 195 ? -19.498 -4.960 23.734 1.00 88.56 195 ARG A CA 1
ATOM 1600 C C . ARG A 1 195 ? -19.689 -6.359 23.141 1.00 88.56 195 ARG A C 1
ATOM 1602 O O . ARG A 1 195 ? -18.750 -6.919 22.601 1.00 88.56 195 ARG A O 1
ATOM 1609 N N . LEU A 1 196 ? -20.892 -6.925 23.255 1.00 87.50 196 LEU A N 1
ATOM 1610 C CA . LEU A 1 196 ? -21.240 -8.243 22.709 1.00 87.50 196 LEU A CA 1
ATOM 1611 C C . LEU A 1 196 ? -21.970 -8.164 21.360 1.00 87.50 196 LEU A C 1
ATOM 1613 O O . LEU A 1 196 ? -22.302 -9.194 20.780 1.00 87.50 196 LEU A O 1
ATOM 1617 N N . LYS A 1 197 ? -22.274 -6.962 20.856 1.00 92.69 197 LYS A N 1
ATOM 1618 C CA . LYS A 1 197 ? -22.964 -6.796 19.575 1.00 92.69 197 LYS A CA 1
ATOM 1619 C C . LYS A 1 197 ? -21.958 -6.913 18.436 1.00 92.69 197 LYS A C 1
ATOM 1621 O O . LYS A 1 197 ? -20.981 -6.169 18.387 1.00 92.69 197 LYS A O 1
ATOM 1626 N N . ASN A 1 198 ? -22.251 -7.774 17.462 1.00 89.38 198 ASN A N 1
ATOM 1627 C CA . ASN A 1 198 ? -21.342 -8.026 16.341 1.00 89.38 198 ASN A CA 1
ATOM 1628 C C . ASN A 1 198 ? -20.966 -6.745 15.578 1.00 89.38 198 ASN A C 1
ATOM 1630 O O . ASN A 1 198 ? -19.803 -6.525 15.259 1.00 89.38 198 ASN A O 1
ATOM 1634 N N . GLU A 1 199 ? -21.935 -5.860 15.333 1.00 92.06 199 GLU A N 1
ATOM 1635 C CA . GLU A 1 199 ? -21.703 -4.582 14.643 1.00 92.06 199 GLU A CA 1
ATOM 1636 C C . GLU A 1 199 ? -20.754 -3.638 15.391 1.00 92.06 199 GLU A C 1
ATOM 1638 O O . GLU A 1 199 ? -20.060 -2.829 14.772 1.00 92.06 199 GLU A O 1
ATOM 1643 N N . HIS A 1 200 ? -20.707 -3.749 16.718 1.00 92.31 200 HIS A N 1
ATOM 1644 C CA . HIS A 1 200 ? -19.808 -2.972 17.559 1.00 92.31 200 HIS A CA 1
ATOM 1645 C C . HIS A 1 200 ? -18.392 -3.545 17.514 1.00 92.31 200 HIS A C 1
ATOM 1647 O O . HIS A 1 200 ? -17.454 -2.814 17.209 1.00 92.31 200 HIS A O 1
ATOM 1653 N N . LEU A 1 201 ? -18.246 -4.860 17.686 1.00 88.75 201 LEU A N 1
ATOM 1654 C CA . LEU A 1 201 ? -16.960 -5.569 17.613 1.00 88.75 201 LEU A CA 1
ATOM 1655 C C . LEU A 1 201 ? -16.279 -5.454 16.239 1.00 88.75 201 LEU A C 1
ATOM 1657 O O . LEU A 1 201 ? -15.056 -5.390 16.159 1.00 88.75 201 LEU A O 1
ATOM 1661 N N . LYS A 1 202 ? -17.055 -5.323 15.153 1.00 90.31 202 LYS A N 1
ATOM 1662 C CA . LYS A 1 202 ? -16.531 -5.027 13.804 1.00 90.31 202 LYS A CA 1
ATOM 1663 C C . LYS A 1 202 ? -15.778 -3.694 13.715 1.00 90.31 202 LYS A C 1
ATOM 1665 O O . LYS A 1 202 ? -14.921 -3.519 12.846 1.00 90.31 202 LYS A O 1
ATOM 1670 N N . LYS A 1 203 ? -16.146 -2.726 14.560 1.00 88.56 203 LYS A N 1
ATOM 1671 C CA . LYS A 1 203 ? -15.698 -1.328 14.478 1.00 88.56 203 LYS A CA 1
ATOM 1672 C C . LYS A 1 203 ? -14.785 -0.933 15.622 1.00 88.56 203 LYS A C 1
ATOM 1674 O O . LYS A 1 203 ? -13.875 -0.138 15.389 1.00 88.56 203 LYS A O 1
ATOM 1679 N N . TYR A 1 204 ? -15.044 -1.453 16.814 1.00 88.12 204 TYR A N 1
ATOM 1680 C CA . TYR A 1 204 ? -14.406 -1.054 18.053 1.00 88.12 204 TYR A CA 1
ATOM 1681 C C . TYR A 1 204 ? -13.667 -2.215 18.699 1.00 88.12 204 TYR A C 1
ATOM 1683 O O . TYR A 1 204 ? -14.101 -3.364 18.635 1.00 88.12 204 TYR A O 1
ATOM 1691 N N . ARG A 1 205 ? -12.561 -1.879 19.348 1.00 87.38 205 ARG A N 1
ATOM 1692 C CA . ARG A 1 205 ? -11.810 -2.767 20.230 1.00 87.38 205 ARG A CA 1
ATOM 1693 C C . ARG A 1 205 ? -11.943 -2.308 21.676 1.00 87.38 205 ARG A C 1
ATOM 1695 O O . ARG A 1 205 ? -12.113 -1.109 21.933 1.00 87.38 205 ARG A O 1
ATOM 1702 N N . HIS A 1 206 ? -11.846 -3.276 22.575 1.00 81.69 206 HIS A N 1
ATOM 1703 C CA . HIS A 1 206 ? -11.960 -3.118 24.022 1.00 81.69 206 HIS A CA 1
ATOM 1704 C C . HIS A 1 206 ? -10.680 -3.684 24.613 1.00 81.69 206 HIS A C 1
ATOM 1706 O O . HIS A 1 206 ? -10.475 -4.892 24.595 1.00 81.69 206 HIS A O 1
ATOM 1712 N N . GLU A 1 207 ? -9.778 -2.813 25.044 1.00 69.75 207 GLU A N 1
ATOM 1713 C CA . GLU A 1 207 ? -8.528 -3.249 25.646 1.00 69.75 207 GLU A CA 1
ATOM 1714 C C . GLU A 1 207 ? -8.099 -2.297 26.756 1.00 69.75 207 GLU A C 1
ATOM 1716 O O . GLU A 1 207 ? -8.392 -1.100 26.742 1.00 69.75 207 GLU A O 1
ATOM 1721 N N . LYS A 1 208 ? -7.328 -2.843 27.702 1.00 57.12 208 LYS A N 1
ATOM 1722 C CA . LYS A 1 208 ? -6.694 -2.091 28.794 1.00 57.12 208 LYS A CA 1
ATOM 1723 C C . LYS A 1 208 ? -5.496 -1.249 28.334 1.00 57.12 208 LYS A C 1
ATOM 1725 O O . LYS A 1 208 ? -5.015 -0.432 29.116 1.00 57.12 208 LYS A O 1
ATOM 1730 N N . ASN A 1 209 ? -4.998 -1.444 27.110 1.00 51.06 209 ASN A N 1
ATOM 1731 C CA . ASN A 1 209 ? -3.816 -0.751 26.608 1.00 51.06 209 ASN A CA 1
ATOM 1732 C C . ASN A 1 209 ? -4.156 0.657 26.108 1.00 51.06 209 ASN A C 1
ATOM 1734 O O . ASN A 1 209 ? -4.966 0.853 25.206 1.00 51.06 209 ASN A O 1
ATOM 1738 N N . HIS A 1 210 ? -3.483 1.652 26.684 1.00 53.50 210 HIS A N 1
ATOM 1739 C CA . HIS A 1 210 ? -3.687 3.077 26.412 1.00 53.50 210 HIS A CA 1
ATOM 1740 C C . HIS A 1 210 ? -3.257 3.541 25.007 1.00 53.50 210 HIS A C 1
ATOM 1742 O O . HIS A 1 210 ? -3.480 4.699 24.658 1.00 53.50 210 HIS A O 1
ATOM 1748 N N . ASN A 1 211 ? -2.663 2.673 24.186 1.00 53.00 211 ASN A N 1
ATOM 1749 C CA . ASN A 1 211 ? -2.195 3.042 22.852 1.00 53.00 211 ASN A CA 1
ATOM 1750 C C . ASN A 1 211 ? -3.340 2.941 21.856 1.00 53.00 211 ASN A C 1
ATOM 1752 O O . ASN A 1 211 ? -3.960 1.894 21.750 1.00 53.00 211 ASN A O 1
ATOM 1756 N N . HIS A 1 212 ? -3.639 4.024 21.135 1.00 52.97 212 HIS A N 1
ATOM 1757 C CA . HIS A 1 212 ? -4.908 4.215 20.423 1.00 52.97 212 HIS A CA 1
ATOM 1758 C C . HIS A 1 212 ? -5.139 3.323 19.198 1.00 52.97 212 HIS A C 1
ATOM 1760 O O . HIS A 1 212 ? -6.290 3.208 18.767 1.00 52.97 212 HIS A O 1
ATOM 1766 N N . LEU A 1 213 ? -4.117 2.631 18.695 1.00 53.69 213 LEU A N 1
ATOM 1767 C CA . LEU A 1 213 ? -4.213 1.653 17.613 1.00 53.69 213 LEU A CA 1
ATOM 1768 C C . LEU A 1 213 ? -3.125 0.580 17.857 1.00 53.69 213 LEU A C 1
ATOM 1770 O O . LEU A 1 213 ? -1.971 0.941 18.042 1.00 53.69 213 LEU A O 1
ATOM 1774 N N . SER A 1 214 ? -3.451 -0.712 17.894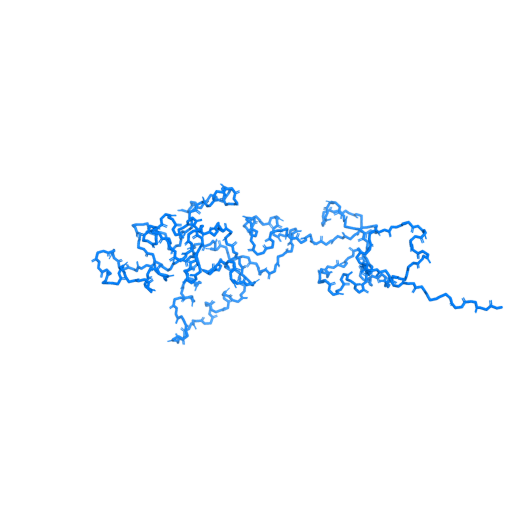 1.00 50.19 214 SER A N 1
ATOM 1775 C CA . SER A 1 214 ? -2.460 -1.798 17.828 1.00 50.19 214 SER A CA 1
ATOM 1776 C C . SER A 1 214 ? -2.851 -2.779 16.732 1.00 50.19 214 SER A C 1
ATOM 1778 O O . SER A 1 214 ? -4.028 -3.000 16.447 1.00 50.19 214 SER A O 1
ATOM 1780 N N . ALA A 1 215 ? -1.839 -3.313 16.061 1.00 52.09 215 ALA A N 1
ATOM 1781 C CA . ALA A 1 215 ? -1.912 -4.593 15.386 1.00 52.09 215 ALA A CA 1
ATOM 1782 C C . ALA A 1 215 ? -0.875 -5.481 16.069 1.00 52.09 215 ALA A C 1
ATOM 1784 O O . ALA A 1 215 ? 0.255 -5.034 16.289 1.00 52.09 215 ALA A O 1
ATOM 1785 N N . VAL A 1 216 ? -1.247 -6.718 16.385 1.00 46.22 216 VAL A N 1
ATOM 1786 C CA . VAL A 1 216 ? -0.297 -7.742 16.826 1.00 46.22 216 VAL A CA 1
ATOM 1787 C C . VAL A 1 216 ? 0.765 -7.912 15.746 1.00 46.22 216 VAL A C 1
ATOM 1789 O O . VAL A 1 216 ? 0.504 -7.730 14.549 1.00 46.22 216 VAL A O 1
ATOM 1792 N N . GLN A 1 217 ? 1.986 -8.245 16.167 1.00 49.62 217 GLN A N 1
ATOM 1793 C CA . GLN A 1 217 ? 3.049 -8.673 15.265 1.00 49.62 217 GLN A CA 1
ATOM 1794 C C . GLN A 1 217 ? 2.588 -9.926 14.507 1.00 49.62 217 GLN A C 1
ATOM 1796 O O . GLN A 1 217 ? 2.803 -11.051 14.943 1.00 49.62 217 GLN A O 1
ATOM 1801 N N . SER A 1 218 ? 1.935 -9.734 13.358 1.00 40.59 218 SER A N 1
ATOM 1802 C CA . SER A 1 218 ? 1.628 -10.831 12.443 1.00 40.59 218 SER A CA 1
ATOM 1803 C C . SER A 1 218 ? 2.941 -11.503 12.061 1.00 40.59 218 SER A C 1
ATOM 1805 O O . SER A 1 218 ? 3.878 -10.842 11.594 1.00 40.59 218 SER A O 1
ATOM 1807 N N . THR A 1 219 ? 2.988 -12.818 12.259 1.00 42.66 219 THR A N 1
ATOM 1808 C CA . THR A 1 219 ? 4.155 -13.668 12.040 1.00 42.66 219 THR A CA 1
ATOM 1809 C C . THR A 1 219 ? 4.824 -13.357 10.696 1.00 42.66 219 THR A C 1
ATOM 1811 O O . THR A 1 219 ? 4.207 -13.446 9.635 1.00 42.66 219 THR A O 1
ATOM 1814 N N . ASN A 1 220 ? 6.102 -12.984 10.782 1.00 49.41 220 ASN A N 1
ATOM 1815 C CA . ASN A 1 220 ? 7.109 -12.811 9.727 1.00 49.41 220 ASN A CA 1
ATOM 1816 C C . ASN A 1 220 ? 7.074 -11.585 8.802 1.00 49.41 220 ASN A C 1
ATOM 1818 O O . ASN A 1 220 ? 8.150 -11.205 8.352 1.00 49.41 220 ASN A O 1
ATOM 1822 N N . LEU A 1 221 ? 5.947 -10.912 8.545 1.00 47.84 221 LEU A N 1
ATOM 1823 C CA . LEU A 1 221 ? 5.984 -9.680 7.726 1.00 47.84 221 LEU A CA 1
ATOM 1824 C C . LEU A 1 221 ? 6.211 -8.415 8.563 1.00 47.84 221 LEU A C 1
ATOM 1826 O O . LEU A 1 221 ? 6.916 -7.517 8.128 1.00 47.84 221 LEU A O 1
ATOM 1830 N N . ASN A 1 222 ? 5.706 -8.359 9.797 1.00 52.97 222 ASN A N 1
ATOM 1831 C CA . ASN A 1 222 ? 5.879 -7.183 10.665 1.00 52.97 222 ASN A CA 1
ATOM 1832 C C . ASN A 1 222 ? 6.798 -7.448 11.865 1.00 52.97 222 ASN A C 1
ATOM 1834 O O . ASN A 1 222 ? 6.894 -6.613 12.758 1.00 52.97 222 ASN A O 1
ATOM 1838 N N . ALA A 1 223 ? 7.474 -8.601 11.895 1.00 50.56 223 ALA A N 1
ATOM 1839 C CA . ALA A 1 223 ? 8.351 -9.002 12.997 1.00 50.56 223 ALA A CA 1
ATOM 1840 C C . ALA A 1 223 ? 9.554 -8.054 13.184 1.00 50.56 223 ALA A C 1
ATOM 1842 O O . ALA A 1 223 ? 10.075 -7.930 14.287 1.00 50.56 223 ALA A O 1
ATOM 1843 N N . SER A 1 224 ? 9.972 -7.353 12.123 1.00 45.16 224 SER A N 1
ATOM 1844 C CA . SER A 1 224 ? 11.019 -6.323 12.169 1.00 45.16 224 SER A CA 1
ATOM 1845 C C . SER A 1 224 ? 10.506 -4.938 12.566 1.00 45.16 224 SER A C 1
ATOM 1847 O O . SER A 1 224 ? 11.309 -4.024 12.750 1.00 45.16 224 SER A O 1
ATOM 1849 N N . ILE A 1 225 ? 9.190 -4.749 12.684 1.00 48.12 225 ILE A N 1
ATOM 1850 C CA . ILE A 1 225 ? 8.620 -3.481 13.124 1.00 48.12 225 ILE A CA 1
ATOM 1851 C C . ILE A 1 225 ? 8.455 -3.565 14.641 1.00 48.12 225 ILE A C 1
ATOM 1853 O O . ILE A 1 225 ? 7.558 -4.218 15.177 1.00 48.12 225 ILE A O 1
ATOM 1857 N N . ASN A 1 226 ? 9.379 -2.923 15.349 1.00 39.50 226 ASN A N 1
ATOM 1858 C CA . ASN A 1 226 ? 9.320 -2.805 16.795 1.00 39.50 226 ASN A CA 1
ATOM 1859 C C . ASN A 1 226 ? 8.266 -1.739 17.139 1.00 39.50 226 ASN A C 1
ATOM 1861 O O . ASN A 1 226 ? 8.560 -0.550 17.174 1.00 39.50 226 ASN A O 1
ATOM 1865 N N . PHE A 1 227 ? 7.010 -2.158 17.310 1.00 51.81 227 PHE A N 1
ATOM 1866 C CA . PHE A 1 227 ? 5.854 -1.279 17.547 1.00 51.81 227 PHE A CA 1
ATOM 1867 C C . PHE A 1 227 ? 5.794 -0.678 18.964 1.00 51.81 227 PHE A C 1
ATOM 1869 O O . PHE A 1 227 ? 4.723 -0.277 19.419 1.00 51.81 227 PHE A O 1
ATOM 1876 N N . ILE A 1 228 ? 6.922 -0.617 19.673 1.00 28.14 228 ILE A N 1
ATOM 1877 C CA . ILE A 1 228 ? 6.998 0.027 20.982 1.00 28.14 228 ILE A CA 1
ATOM 1878 C C . ILE A 1 228 ? 7.170 1.533 20.759 1.00 28.14 228 ILE A C 1
ATOM 1880 O O . ILE A 1 228 ? 8.203 1.978 20.257 1.00 28.14 228 ILE A O 1
ATOM 1884 N N . ALA A 1 229 ? 6.143 2.292 21.135 1.00 33.94 229 ALA A N 1
ATOM 1885 C CA . ALA A 1 229 ? 6.267 3.680 21.568 1.00 33.94 229 ALA A CA 1
ATOM 1886 C C . ALA A 1 229 ? 6.101 3.707 23.089 1.00 33.94 229 ALA A C 1
ATOM 1888 O O . ALA A 1 229 ? 5.155 3.034 23.568 1.00 33.94 229 ALA A O 1
#

Secondary structure (DSSP, 8-state):
------PEEPTTGGG-----HHHHHHEE-PPBPTTGGG-----HHHHHHSB-PPBPTTGGG-S-TTTSB--PEEPTTGGG-S-TT-HHHHHHEE-SS-SBPTTTTTT-HHHHHHHHHTTSS---HHHHHHHHHSB-B-TTGGG-SSSB----EEPTTGGG-TTTT-HHHHHHEE-TTS-SSPEEPSS-GGG-TTTT-HHHHTTEE--S---S------TTTSTT-----

Radius of gyration: 24.06 Å; chains: 1; bounding box: 51×42×87 Å